Protein AF-A0A9D4V2Y7-F1 (afdb_monomer_lite)

InterPro domains:
  IPR032727 Flagellar C1a complex subunit C1a-32 [PF14769] (8-69)
  IPR032727 Flagellar C1a complex subunit C1a-32 [PTHR28457] (6-184)

Organism: Adiantum capillus-veneris (NCBI:txid13818)

pLDDT: mean 87.29, std 10.86, range [38.75, 96.75]

Radius of gyration: 43.09 Å; chains: 1; bounding box: 96×77×90 Å

Secondary structure (DSSP, 8-state):
---TT-PPPHHHHHHHHHHHHHHTTS-BTTTB---S-HHHHHHHHHHIIIIIGGGHHHHHHHHSPP-------------PPP-PPPGGGPPPHHHHHHHHHHHHHHHHHHHHHHHHHHHHHHHHHHHHHHHHHHHHHS-HHHHHHHHHHHHHHHHHHHHHHHHHHHHHHHHHHHHHHHHHHHHHT-

Structure (mmCIF, N/CA/C/O backbone):
data_AF-A0A9D4V2Y7-F1
#
_entry.id   AF-A0A9D4V2Y7-F1
#
loop_
_atom_site.group_PDB
_atom_site.id
_atom_site.type_symbol
_atom_site.label_atom_id
_atom_site.label_alt_id
_atom_site.label_comp_id
_atom_site.label_asym_id
_atom_site.label_entity_id
_atom_site.label_seq_id
_atom_site.pdbx_PDB_ins_code
_atom_site.Cartn_x
_atom_site.Cartn_y
_atom_site.Cartn_z
_atom_site.occupancy
_atom_site.B_iso_or_equiv
_atom_site.auth_seq_id
_atom_site.auth_comp_id
_atom_site.auth_asym_id
_atom_site.auth_atom_id
_atom_site.pdbx_PDB_model_num
ATOM 1 N N . MET A 1 1 ? 0.065 -11.489 -17.913 1.00 38.75 1 MET A N 1
ATOM 2 C CA . MET A 1 1 ? -0.662 -10.495 -18.731 1.00 38.75 1 MET A CA 1
ATOM 3 C C . MET A 1 1 ? 0.076 -9.182 -18.558 1.00 38.75 1 MET A C 1
ATOM 5 O O . MET A 1 1 ? 0.236 -8.773 -17.420 1.00 38.75 1 MET A O 1
ATOM 9 N N . ILE A 1 2 ? 0.628 -8.611 -19.627 1.00 45.16 2 ILE A N 1
ATOM 10 C CA . ILE A 1 2 ? 1.301 -7.305 -19.571 1.00 45.16 2 ILE A CA 1
ATOM 11 C C . ILE A 1 2 ? 0.208 -6.267 -19.816 1.00 45.16 2 ILE A C 1
ATOM 13 O O . ILE A 1 2 ? -0.515 -6.380 -20.807 1.00 45.16 2 ILE A O 1
ATOM 17 N N . LEU A 1 3 ? 0.028 -5.331 -18.887 1.00 43.56 3 LEU A N 1
ATOM 18 C CA . LEU A 1 3 ? -0.951 -4.258 -19.030 1.00 43.56 3 LEU A CA 1
ATOM 19 C C . LEU A 1 3 ? -0.539 -3.328 -20.188 1.00 43.56 3 LEU A C 1
ATOM 21 O O . LEU A 1 3 ? 0.660 -3.140 -20.421 1.00 43.56 3 LEU A O 1
ATOM 25 N N . PRO A 1 4 ? -1.495 -2.745 -20.932 1.00 47.66 4 PRO A N 1
ATOM 26 C CA . PRO A 1 4 ? -1.180 -1.799 -21.997 1.00 47.66 4 PRO A CA 1
ATOM 27 C C . PRO A 1 4 ? -0.429 -0.593 -21.411 1.00 47.66 4 PRO A C 1
ATOM 29 O O . PRO A 1 4 ? -0.989 0.166 -20.628 1.00 47.66 4 PRO A O 1
ATOM 32 N N . GLY A 1 5 ? 0.851 -0.448 -21.772 1.00 59.38 5 GLY A N 1
ATOM 33 C CA . GLY A 1 5 ? 1.724 0.649 -21.332 1.00 59.38 5 GLY A CA 1
ATOM 34 C C . GLY A 1 5 ? 2.903 0.244 -20.440 1.00 59.38 5 GLY A C 1
ATOM 35 O O . GLY A 1 5 ? 3.817 1.045 -20.264 1.00 59.38 5 GLY A O 1
ATOM 36 N N . GLU A 1 6 ? 2.950 -0.987 -19.920 1.00 66.88 6 GLU A N 1
ATOM 37 C CA . GLU A 1 6 ? 4.086 -1.441 -19.108 1.00 66.88 6 GLU A CA 1
ATOM 38 C C . GLU A 1 6 ? 5.176 -2.045 -20.009 1.00 66.88 6 GLU A C 1
ATOM 40 O O . GLU A 1 6 ? 5.054 -3.163 -20.516 1.00 66.88 6 GLU A O 1
ATOM 45 N N . SER A 1 7 ? 6.266 -1.304 -20.234 1.00 69.88 7 SER A N 1
ATOM 46 C CA . SER A 1 7 ? 7.460 -1.876 -20.859 1.00 69.88 7 SER A CA 1
ATOM 47 C C . SER A 1 7 ? 8.074 -2.906 -19.913 1.00 69.88 7 SER A C 1
ATOM 49 O O . SER A 1 7 ? 8.308 -2.597 -18.743 1.00 69.88 7 SER A O 1
ATOM 51 N N . LEU A 1 8 ? 8.382 -4.107 -20.410 1.00 79.62 8 LEU A N 1
ATOM 52 C CA . LEU A 1 8 ? 9.104 -5.097 -19.615 1.00 79.62 8 LEU A CA 1
ATOM 53 C C . LEU A 1 8 ? 10.422 -4.496 -19.107 1.00 79.62 8 LEU A C 1
ATOM 55 O O . LEU A 1 8 ? 11.162 -3.856 -19.856 1.00 79.62 8 LEU A O 1
ATOM 59 N N . THR A 1 9 ? 10.730 -4.705 -17.832 1.00 87.88 9 THR A N 1
ATOM 60 C CA . THR A 1 9 ? 12.049 -4.364 -17.297 1.00 87.88 9 THR A CA 1
ATOM 61 C C . THR A 1 9 ? 13.102 -5.317 -17.865 1.00 87.88 9 THR A C 1
ATOM 63 O O . THR A 1 9 ? 12.784 -6.430 -18.299 1.00 87.88 9 THR A O 1
ATOM 66 N N . LEU A 1 10 ? 14.370 -4.890 -17.854 1.00 89.75 10 LEU A N 1
ATOM 67 C CA . LEU A 1 10 ? 15.511 -5.701 -18.296 1.00 89.75 10 LEU A CA 1
ATOM 68 C C . LEU A 1 10 ? 15.457 -7.112 -17.683 1.00 89.75 10 LEU A C 1
ATOM 70 O O . LEU A 1 10 ? 15.498 -8.105 -18.405 1.00 89.75 10 LEU A O 1
ATOM 74 N N . GLU A 1 11 ? 15.286 -7.183 -16.365 1.00 91.19 11 GLU A N 1
ATOM 75 C CA . GLU A 1 11 ? 15.256 -8.422 -15.584 1.00 91.19 11 GLU A CA 1
ATOM 76 C C . GLU A 1 11 ? 14.098 -9.333 -15.998 1.00 91.19 11 GLU A C 1
ATOM 78 O O . GLU A 1 11 ? 14.328 -10.485 -16.365 1.00 91.19 11 GLU A O 1
ATOM 83 N N . ARG A 1 12 ? 12.870 -8.799 -16.063 1.00 90.88 12 ARG A N 1
ATOM 84 C CA . ARG A 1 12 ? 11.687 -9.568 -16.481 1.00 90.88 12 ARG A CA 1
ATOM 85 C C . ARG A 1 12 ? 11.801 -10.068 -17.920 1.00 90.88 12 ARG A C 1
ATOM 87 O O . ARG A 1 12 ? 11.382 -11.181 -18.231 1.00 90.88 12 ARG A O 1
ATOM 94 N N . SER A 1 13 ? 12.384 -9.268 -18.814 1.00 91.00 13 SER A N 1
ATOM 95 C CA . SER A 1 13 ? 12.626 -9.692 -20.198 1.00 91.00 13 SER A CA 1
ATOM 96 C C . SER A 1 13 ? 13.678 -10.792 -20.301 1.00 91.00 13 SER A C 1
ATOM 98 O O . SER A 1 13 ? 13.557 -11.682 -21.147 1.00 91.00 13 SER A O 1
ATOM 100 N N . TRP A 1 14 ? 14.683 -10.777 -19.424 1.00 93.75 14 TRP A N 1
ATOM 101 C CA . TRP A 1 14 ? 15.686 -11.830 -19.352 1.00 93.75 14 TRP A CA 1
ATOM 102 C C . TRP A 1 14 ? 15.117 -13.124 -18.779 1.00 93.75 14 TRP A C 1
ATOM 104 O O . TRP A 1 14 ? 15.358 -14.194 -19.333 1.00 93.75 14 TRP A O 1
ATOM 114 N N . GLU A 1 15 ? 14.312 -13.043 -17.721 1.00 93.88 15 GLU A N 1
ATOM 115 C CA . GLU A 1 15 ? 13.576 -14.188 -17.177 1.00 93.88 15 GLU A CA 1
ATOM 116 C C . GLU A 1 15 ? 12.690 -14.834 -18.233 1.00 93.88 15 GLU A C 1
ATOM 118 O O . GLU A 1 15 ? 12.833 -16.024 -18.510 1.00 93.88 15 GLU A O 1
ATOM 123 N N . ARG A 1 16 ? 11.892 -14.026 -18.937 1.00 92.69 16 ARG A N 1
ATOM 124 C CA . ARG A 1 16 ? 11.042 -14.522 -20.018 1.00 92.69 16 ARG A CA 1
ATOM 125 C C . ARG A 1 16 ? 11.843 -15.209 -21.123 1.00 92.69 16 ARG A C 1
ATOM 127 O O . ARG A 1 16 ? 11.405 -16.230 -21.652 1.00 92.69 16 ARG A O 1
ATOM 134 N N . THR A 1 17 ? 13.002 -14.658 -21.476 1.00 92.44 17 THR A N 1
ATOM 135 C CA . THR A 1 17 ? 13.889 -15.243 -22.488 1.00 92.44 17 THR A CA 1
ATOM 136 C C . THR A 1 17 ? 14.484 -16.569 -22.020 1.00 92.44 17 THR A C 1
ATOM 138 O O . THR A 1 17 ? 14.494 -17.528 -22.789 1.00 92.44 17 THR A O 1
ATOM 141 N N . LYS A 1 18 ? 14.917 -16.668 -20.756 1.00 92.75 18 LYS A N 1
ATOM 142 C CA . LYS A 1 18 ? 15.378 -17.934 -20.164 1.00 92.75 18 LYS A CA 1
ATOM 143 C C . LYS A 1 18 ? 14.280 -18.996 -20.200 1.00 92.75 18 LYS A C 1
ATOM 145 O O . LYS A 1 18 ? 14.549 -20.111 -20.636 1.00 92.75 18 LYS A O 1
ATOM 150 N N . ASP A 1 19 ? 13.054 -18.644 -19.822 1.00 92.31 19 ASP A N 1
ATOM 151 C CA . ASP A 1 19 ? 11.923 -19.577 -19.828 1.00 92.31 19 ASP A CA 1
ATOM 152 C C . ASP A 1 19 ? 11.635 -20.114 -21.234 1.00 92.31 19 ASP A C 1
ATOM 154 O O . ASP A 1 19 ? 11.428 -21.313 -21.414 1.00 92.31 19 ASP A O 1
ATOM 158 N N . LEU A 1 20 ? 11.671 -19.243 -22.250 1.00 91.25 20 LEU A N 1
ATOM 159 C CA . LEU A 1 20 ? 11.498 -19.642 -23.650 1.00 91.25 20 LEU A CA 1
ATOM 160 C C . LEU A 1 20 ? 12.628 -20.560 -24.127 1.00 91.25 20 LEU A C 1
ATOM 162 O O . LEU A 1 20 ? 12.368 -21.584 -24.755 1.00 91.25 20 LEU A O 1
ATOM 166 N N . LEU A 1 21 ? 13.880 -20.232 -23.807 1.00 91.94 21 LEU A N 1
ATOM 167 C CA . LEU A 1 21 ? 15.027 -21.068 -24.164 1.00 91.94 21 LEU A CA 1
ATOM 168 C C . LEU A 1 21 ? 14.955 -22.455 -23.503 1.00 91.94 21 LEU A C 1
ATOM 170 O O . LEU A 1 21 ? 15.285 -23.460 -24.134 1.00 91.94 21 LEU A O 1
ATOM 174 N N . LEU A 1 22 ? 14.476 -22.538 -22.260 1.00 88.94 22 LEU A N 1
ATOM 175 C CA . LEU A 1 22 ? 14.264 -23.807 -21.557 1.00 88.94 22 LEU A CA 1
ATOM 176 C C . LEU A 1 22 ? 13.114 -24.621 -22.169 1.00 88.94 22 LEU A C 1
ATOM 178 O O . LEU A 1 22 ? 13.269 -25.819 -22.413 1.00 88.94 22 LEU A O 1
ATOM 182 N N . LEU A 1 23 ? 11.999 -23.968 -22.509 1.00 89.69 23 LEU A N 1
ATOM 183 C CA . LEU A 1 23 ? 10.866 -24.593 -23.202 1.00 89.69 23 LEU A CA 1
ATOM 184 C C . LEU A 1 23 ? 11.268 -25.207 -24.556 1.00 89.69 23 LEU A C 1
ATOM 186 O O . LEU A 1 23 ? 10.674 -26.188 -25.004 1.00 89.69 23 LEU A O 1
ATOM 190 N N . HIS A 1 24 ? 12.273 -24.629 -25.214 1.00 89.12 24 HIS A N 1
ATOM 191 C CA . HIS A 1 24 ? 12.721 -25.055 -26.538 1.00 89.12 24 HIS A CA 1
ATOM 192 C C . HIS A 1 24 ? 14.000 -25.906 -26.547 1.00 89.12 24 HIS A C 1
ATOM 194 O O . HIS A 1 24 ? 14.511 -26.241 -27.616 1.00 89.12 24 HIS A O 1
ATOM 200 N N . SER A 1 25 ? 14.534 -26.273 -25.381 1.00 88.25 25 SER A N 1
ATOM 201 C CA . SER A 1 25 ? 15.747 -27.100 -25.271 1.00 88.25 25 SER A CA 1
ATOM 202 C C . SER A 1 25 ? 15.505 -28.489 -24.688 1.00 88.25 25 SER A C 1
ATOM 204 O O . SER A 1 25 ? 16.332 -29.379 -24.869 1.00 88.25 25 SER A O 1
ATOM 206 N N . VAL A 1 26 ? 14.364 -28.709 -24.030 1.00 85.50 26 VAL A N 1
ATOM 207 C CA . VAL A 1 26 ? 14.004 -30.002 -23.435 1.00 85.50 26 VAL A CA 1
ATOM 208 C C . VAL A 1 26 ? 12.866 -30.644 -24.223 1.00 85.50 26 VAL A C 1
ATOM 210 O O . VAL A 1 26 ? 11.854 -30.002 -24.502 1.00 85.50 26 VAL A O 1
ATOM 213 N N . GLN A 1 27 ? 12.982 -31.932 -24.548 1.00 85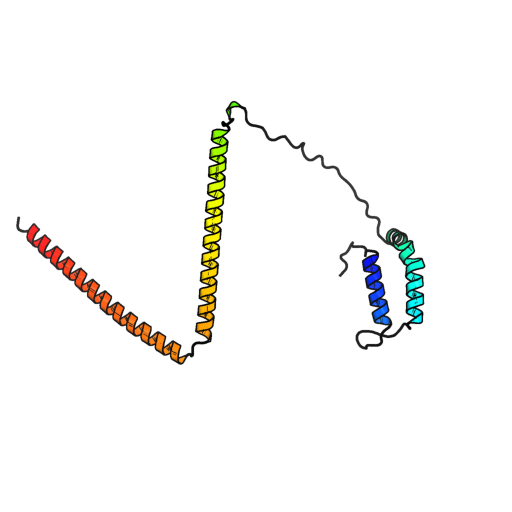.00 27 GLN A N 1
ATOM 214 C CA . GLN A 1 27 ? 11.917 -32.682 -25.217 1.00 85.00 27 GLN A CA 1
ATOM 215 C C . GLN A 1 27 ? 10.941 -33.272 -24.189 1.00 85.00 27 GLN A C 1
ATOM 217 O O . GLN A 1 27 ? 11.214 -34.310 -23.588 1.00 85.00 27 GLN A O 1
ATOM 222 N N . ARG A 1 28 ? 9.792 -32.617 -23.977 1.00 85.06 28 ARG A N 1
ATOM 223 C CA . ARG A 1 28 ? 8.680 -33.116 -23.143 1.00 85.06 28 ARG A CA 1
ATOM 224 C C . ARG A 1 28 ? 7.345 -32.769 -23.818 1.00 85.06 28 ARG A C 1
ATOM 226 O O . ARG A 1 28 ? 6.691 -31.808 -23.408 1.00 85.06 28 ARG A O 1
ATOM 233 N N . PRO A 1 29 ? 6.906 -33.522 -24.842 1.00 81.56 29 PRO A N 1
ATOM 234 C CA . PRO A 1 29 ? 5.562 -33.346 -25.403 1.00 81.56 29 PRO A CA 1
ATOM 235 C C . PRO A 1 29 ? 4.521 -33.538 -24.280 1.00 81.56 29 PRO A C 1
ATOM 237 O O . PRO A 1 29 ? 4.707 -34.477 -23.502 1.00 81.56 29 PRO A O 1
ATOM 240 N N . PRO A 1 30 ? 3.452 -32.723 -24.115 1.00 80.38 30 PRO A N 1
ATOM 241 C CA . PRO A 1 30 ? 2.943 -31.575 -24.894 1.00 80.38 30 PRO A CA 1
ATOM 242 C C . PRO A 1 30 ? 3.473 -30.182 -24.480 1.00 80.38 30 PRO A C 1
ATOM 244 O O . PRO A 1 30 ? 2.998 -29.172 -24.991 1.00 80.38 30 PRO A O 1
ATOM 247 N N . PHE A 1 31 ? 4.411 -30.100 -23.534 1.00 78.62 31 PHE A N 1
ATOM 248 C CA . PHE A 1 31 ? 4.808 -28.840 -22.894 1.00 78.62 31 PHE A CA 1
ATOM 249 C C . PHE A 1 31 ? 6.059 -28.196 -23.506 1.00 78.62 31 PHE A C 1
ATOM 251 O O . PHE A 1 31 ? 6.153 -26.975 -23.530 1.00 78.62 31 PHE A O 1
ATOM 258 N N . SER A 1 32 ? 7.024 -28.982 -23.992 1.00 82.75 32 SER A N 1
ATOM 259 C CA . SER A 1 32 ? 8.318 -28.477 -24.469 1.00 82.75 32 SER A CA 1
ATOM 260 C C . SER A 1 32 ? 8.840 -29.278 -25.670 1.00 82.75 32 SER A C 1
ATOM 262 O O . SER A 1 32 ? 8.621 -30.489 -25.774 1.00 82.75 32 SER A O 1
ATOM 264 N N . THR A 1 33 ? 9.525 -28.601 -26.597 1.00 82.69 33 THR A N 1
ATOM 265 C CA . THR A 1 33 ? 10.057 -29.191 -27.842 1.00 82.69 33 THR A CA 1
ATOM 266 C C . THR A 1 33 ? 11.555 -28.944 -27.913 1.00 82.69 33 THR A C 1
ATOM 268 O O . THR A 1 33 ? 11.976 -27.805 -27.778 1.00 82.69 33 THR A O 1
ATOM 271 N N . GLN A 1 34 ? 12.368 -29.968 -28.162 1.00 84.56 34 GLN A N 1
ATOM 272 C CA . GLN A 1 34 ? 13.820 -29.808 -28.266 1.00 84.56 34 GLN A CA 1
ATOM 273 C C . GLN A 1 34 ? 14.218 -29.324 -29.664 1.00 84.56 34 GLN A C 1
ATOM 275 O O . GLN A 1 34 ? 14.465 -30.119 -30.566 1.00 84.56 34 GLN A O 1
ATOM 280 N N . ILE A 1 35 ? 14.242 -28.004 -29.828 1.00 88.81 35 ILE A N 1
ATOM 281 C CA . ILE A 1 35 ? 14.693 -27.315 -31.043 1.00 88.81 35 ILE A CA 1
ATOM 282 C C . ILE A 1 35 ? 16.178 -26.960 -30.921 1.00 88.81 35 ILE A C 1
ATOM 284 O O . ILE A 1 35 ? 16.918 -27.054 -31.895 1.00 88.81 35 ILE A O 1
ATOM 288 N N . PHE A 1 36 ? 16.620 -26.577 -29.720 1.00 91.31 36 PHE A N 1
ATOM 289 C CA . PHE A 1 36 ? 17.988 -26.132 -29.467 1.00 91.31 36 PHE A CA 1
ATOM 290 C C . PHE A 1 36 ? 18.811 -27.194 -28.745 1.00 91.31 36 PHE A C 1
ATOM 292 O O . PHE A 1 36 ? 18.352 -27.809 -27.778 1.00 91.31 36 PHE A O 1
ATOM 299 N N . SER A 1 37 ? 20.059 -27.368 -29.180 1.00 90.12 37 SER A N 1
ATOM 300 C CA . SER A 1 37 ? 21.054 -28.127 -28.428 1.00 90.12 37 SER A CA 1
ATOM 301 C C . SER A 1 37 ? 21.669 -27.275 -27.312 1.00 90.12 37 SER A C 1
ATOM 303 O O . SER A 1 37 ? 21.530 -26.051 -27.263 1.00 90.12 37 SER A O 1
ATOM 305 N N . TRP A 1 38 ? 22.411 -27.916 -26.408 1.00 89.00 38 TRP A N 1
ATOM 306 C CA . TRP A 1 38 ? 23.127 -27.205 -25.348 1.00 89.00 38 TRP A CA 1
ATOM 307 C C . TRP A 1 38 ? 24.187 -26.229 -25.889 1.00 89.00 38 TRP A C 1
ATOM 309 O O . TRP A 1 38 ? 24.383 -25.147 -25.331 1.00 89.00 38 TRP A O 1
ATOM 319 N N . ALA A 1 39 ? 24.846 -26.581 -26.998 1.00 93.25 39 ALA A N 1
ATOM 320 C CA . ALA A 1 39 ? 25.817 -25.702 -27.643 1.00 93.25 39 ALA A CA 1
ATOM 321 C C . ALA A 1 39 ? 25.138 -24.438 -28.198 1.00 93.25 39 ALA A C 1
ATOM 323 O O . ALA A 1 39 ? 25.645 -23.330 -27.998 1.00 93.25 39 ALA A O 1
ATOM 324 N N . ASP A 1 40 ? 23.955 -24.596 -28.798 1.00 92.75 40 ASP A N 1
ATOM 325 C CA . ASP A 1 40 ? 23.168 -23.485 -29.340 1.00 92.75 40 ASP A CA 1
ATOM 326 C C . ASP A 1 40 ? 22.698 -22.551 -28.230 1.00 92.75 40 ASP A C 1
ATOM 328 O O . ASP A 1 40 ? 22.822 -21.336 -28.355 1.00 92.75 40 ASP A O 1
ATOM 332 N N . LEU A 1 41 ? 22.244 -23.096 -27.095 1.00 92.50 41 LEU A N 1
ATOM 333 C CA . LEU A 1 41 ? 21.878 -22.287 -25.931 1.00 92.50 41 LEU A CA 1
ATOM 334 C C . LEU A 1 41 ? 23.038 -21.411 -25.460 1.00 92.50 41 LEU A C 1
ATOM 336 O O . LEU A 1 41 ? 22.852 -20.224 -25.188 1.00 92.50 41 LEU A O 1
ATOM 340 N N . LYS A 1 42 ? 24.247 -21.974 -25.372 1.00 93.75 42 LYS A N 1
ATOM 341 C CA . LYS A 1 42 ? 25.434 -21.220 -24.957 1.00 93.75 42 LYS A CA 1
ATOM 342 C C . LYS A 1 42 ? 25.777 -20.114 -25.961 1.00 93.75 42 LYS A C 1
ATOM 344 O O . LYS A 1 42 ? 26.114 -19.002 -25.555 1.00 93.75 42 LYS A O 1
ATOM 349 N N . ALA A 1 43 ? 25.665 -20.398 -27.257 1.00 95.44 43 ALA A N 1
ATOM 350 C CA . ALA A 1 43 ? 25.900 -19.414 -28.308 1.00 95.44 43 ALA A CA 1
ATOM 351 C C . ALA A 1 43 ? 24.851 -18.286 -28.285 1.00 95.44 43 ALA A C 1
ATOM 353 O O . ALA A 1 43 ? 25.214 -17.109 -28.271 1.00 95.44 43 ALA A O 1
ATOM 354 N N . ILE A 1 44 ? 23.564 -18.635 -28.200 1.00 94.94 44 ILE A N 1
ATOM 355 C CA . ILE A 1 44 ? 22.439 -17.690 -28.174 1.00 94.94 44 ILE A CA 1
ATOM 356 C C . ILE A 1 44 ? 22.507 -16.802 -26.932 1.00 94.94 44 ILE A C 1
ATOM 358 O O . ILE A 1 44 ? 22.406 -15.583 -27.042 1.00 94.94 44 ILE A O 1
ATOM 362 N N . THR A 1 45 ? 22.718 -17.384 -25.751 1.00 94.62 45 THR A N 1
ATOM 363 C CA . THR A 1 45 ? 22.812 -16.614 -24.500 1.00 94.62 45 THR A CA 1
ATOM 364 C C . THR A 1 45 ? 23.998 -15.654 -24.516 1.00 94.62 45 THR A C 1
ATOM 366 O O . THR A 1 45 ? 23.834 -14.485 -24.170 1.00 94.62 45 THR A O 1
ATOM 369 N N . SER A 1 46 ? 25.167 -16.099 -24.989 1.00 96.06 46 SER A N 1
ATOM 370 C CA . SER A 1 46 ? 26.333 -15.226 -25.160 1.00 96.06 46 SER A CA 1
ATOM 371 C C . SER A 1 46 ? 26.047 -14.079 -26.133 1.00 96.06 46 SER A C 1
ATOM 373 O O . SER A 1 46 ? 26.350 -12.923 -25.833 1.00 96.06 46 SER A O 1
ATOM 375 N N . TYR A 1 47 ? 25.417 -14.367 -27.275 1.00 96.00 47 TYR A N 1
ATOM 376 C CA . TYR A 1 47 ? 25.047 -13.340 -28.244 1.00 96.00 47 TYR A CA 1
ATOM 377 C C . TYR A 1 47 ? 24.069 -12.326 -27.641 1.00 96.00 47 TYR A C 1
ATOM 379 O O . TYR A 1 47 ? 24.333 -11.124 -27.693 1.00 96.00 47 TYR A O 1
ATOM 387 N N . LEU A 1 48 ? 22.984 -12.791 -27.016 1.00 95.12 48 LEU A N 1
ATOM 388 C CA . LEU A 1 48 ? 21.961 -11.932 -26.418 1.00 95.12 48 LEU A CA 1
ATOM 389 C C . LEU A 1 48 ? 22.539 -11.011 -25.343 1.00 95.12 48 LEU A C 1
ATOM 391 O O . LEU A 1 48 ? 22.229 -9.821 -25.340 1.00 95.12 48 LEU A O 1
ATOM 395 N N . LEU A 1 49 ? 23.395 -11.523 -24.456 1.00 94.12 49 LEU A N 1
ATOM 396 C CA . LEU A 1 49 ? 24.009 -10.708 -23.405 1.00 94.12 49 LEU A CA 1
ATOM 397 C C . LEU A 1 49 ? 24.962 -9.653 -23.981 1.00 94.12 49 LEU A C 1
ATOM 399 O O . LEU A 1 49 ? 24.906 -8.489 -23.586 1.00 94.12 49 LEU A O 1
ATOM 403 N N . ASN A 1 50 ? 25.796 -10.037 -24.951 1.00 94.88 50 ASN A N 1
ATOM 404 C CA . ASN A 1 50 ? 26.822 -9.153 -25.505 1.00 94.88 50 ASN A CA 1
ATOM 405 C C . ASN A 1 50 ? 26.281 -8.123 -26.510 1.00 94.88 50 ASN A C 1
ATOM 407 O O . ASN A 1 50 ? 26.862 -7.045 -26.646 1.00 94.88 50 ASN A O 1
ATOM 411 N N . THR A 1 51 ? 25.183 -8.425 -27.209 1.00 93.81 51 THR A N 1
ATOM 412 C CA . THR A 1 51 ? 24.627 -7.547 -28.254 1.00 93.81 51 THR A CA 1
ATOM 413 C C . THR A 1 51 ? 23.292 -6.928 -27.860 1.00 93.81 51 THR A C 1
ATOM 415 O O . THR A 1 51 ? 23.194 -5.703 -27.817 1.00 93.81 51 THR A O 1
ATOM 418 N N . TYR A 1 52 ? 22.276 -7.732 -27.546 1.00 92.81 52 TYR A N 1
ATOM 419 C CA . TYR A 1 52 ? 20.927 -7.236 -27.274 1.00 92.81 52 TYR A CA 1
ATOM 420 C C . TYR A 1 52 ? 20.844 -6.518 -25.921 1.00 92.81 52 TYR A C 1
ATOM 422 O O . TYR A 1 52 ? 20.572 -5.319 -25.866 1.00 92.81 52 TYR A O 1
ATOM 430 N N . TYR A 1 53 ? 21.152 -7.219 -24.828 1.00 93.88 53 TYR A N 1
ATOM 431 C CA . TYR A 1 53 ? 21.001 -6.690 -23.469 1.00 93.88 53 TYR A CA 1
ATOM 432 C C . TYR A 1 53 ? 22.004 -5.588 -23.134 1.00 93.88 53 TYR A C 1
ATOM 434 O O . TYR A 1 53 ? 21.666 -4.658 -22.403 1.00 93.88 53 TYR A O 1
ATOM 442 N N . ARG A 1 54 ? 23.195 -5.618 -23.744 1.00 93.81 54 ARG A N 1
ATOM 443 C CA . ARG A 1 54 ? 24.160 -4.513 -23.669 1.00 93.81 54 ARG A CA 1
ATOM 444 C C . ARG A 1 54 ? 23.577 -3.185 -24.164 1.00 93.81 54 ARG A C 1
ATOM 446 O O . ARG A 1 54 ? 23.931 -2.136 -23.635 1.00 93.81 54 ARG A O 1
ATOM 453 N N . HIS A 1 55 ? 22.669 -3.227 -25.141 1.00 92.69 55 HIS A N 1
ATOM 454 C CA . HIS A 1 55 ? 22.030 -2.045 -25.727 1.00 92.69 55 HIS A CA 1
ATOM 455 C C . HIS A 1 55 ? 20.518 -2.003 -25.452 1.00 92.69 55 HIS A C 1
ATOM 457 O O . HIS A 1 55 ? 19.767 -1.385 -26.203 1.00 92.69 55 HIS A O 1
ATOM 463 N N . TYR A 1 56 ? 20.057 -2.618 -24.357 1.00 91.44 56 TYR A N 1
ATOM 464 C CA . TYR A 1 56 ? 18.629 -2.744 -24.045 1.00 91.44 56 TYR A CA 1
ATOM 465 C C . TYR A 1 56 ? 17.880 -1.404 -24.060 1.00 91.44 56 TYR A C 1
ATOM 467 O O . TYR A 1 56 ? 16.816 -1.286 -24.662 1.00 91.44 56 TYR A O 1
ATOM 475 N N . LYS A 1 57 ? 18.469 -0.364 -23.455 1.00 88.69 57 LYS A N 1
ATOM 476 C CA . LYS A 1 57 ? 17.869 0.979 -23.398 1.00 88.69 57 LYS A CA 1
ATOM 477 C C . LYS A 1 57 ? 17.730 1.636 -24.772 1.00 88.69 57 LYS A C 1
ATOM 479 O O . LYS A 1 57 ? 16.794 2.399 -24.971 1.00 88.69 57 LYS A O 1
ATOM 484 N N . LEU A 1 58 ? 18.638 1.343 -25.707 1.00 90.38 58 LEU A N 1
ATOM 485 C CA . LEU A 1 58 ? 18.553 1.858 -27.075 1.00 90.38 58 LEU A CA 1
ATOM 486 C C . LEU A 1 58 ? 17.327 1.275 -27.773 1.00 90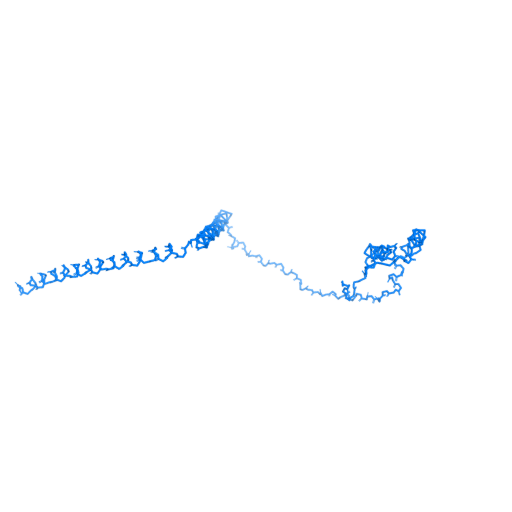.38 58 LEU A C 1
ATOM 488 O O . LEU A 1 58 ? 16.544 2.030 -28.336 1.00 90.38 58 LEU A O 1
ATOM 492 N N . TYR A 1 59 ? 17.128 -0.041 -27.663 1.00 89.94 59 TYR A N 1
ATOM 493 C CA . TYR A 1 59 ? 15.950 -0.703 -28.221 1.00 89.94 59 TYR A CA 1
ATOM 494 C C . TYR A 1 59 ? 14.657 -0.237 -27.550 1.00 89.94 59 TYR A C 1
ATOM 496 O O . TYR A 1 59 ? 13.675 0.043 -28.234 1.00 89.94 59 TYR A O 1
ATOM 504 N N . GLN A 1 60 ? 14.664 -0.089 -26.223 1.00 87.12 60 GLN A N 1
ATOM 505 C CA . GLN A 1 60 ? 13.530 0.467 -25.488 1.00 87.12 60 GLN A CA 1
ATOM 506 C C . GLN A 1 60 ? 13.181 1.869 -26.002 1.00 87.12 60 GLN A C 1
ATOM 508 O O . GLN A 1 60 ? 12.023 2.145 -26.280 1.00 87.12 60 GLN A O 1
ATOM 513 N N . TYR A 1 61 ? 14.174 2.734 -26.205 1.00 85.38 61 TYR A N 1
ATOM 514 C CA . TYR A 1 61 ? 13.944 4.086 -26.706 1.00 85.38 61 TYR A CA 1
ATOM 515 C C . TYR A 1 61 ? 13.475 4.120 -28.169 1.00 85.38 61 TYR A C 1
ATOM 517 O O . TYR A 1 61 ? 12.598 4.907 -28.505 1.00 85.38 61 TYR A O 1
ATOM 525 N N . SER A 1 62 ? 14.019 3.266 -29.042 1.00 88.06 62 SER A N 1
ATOM 526 C CA . SER A 1 62 ? 13.643 3.246 -30.463 1.00 88.06 62 SER A CA 1
ATOM 527 C C . SER A 1 62 ? 12.250 2.675 -30.726 1.00 88.06 62 SER A C 1
ATOM 529 O O . SER A 1 62 ? 11.638 3.019 -31.733 1.00 88.06 62 SER A O 1
ATOM 531 N N . PHE A 1 63 ? 11.776 1.767 -29.867 1.00 84.75 63 PHE A N 1
ATOM 532 C CA . PHE A 1 63 ? 10.523 1.036 -30.082 1.00 84.75 63 PHE A CA 1
ATOM 533 C C . PHE A 1 63 ? 9.390 1.443 -29.133 1.00 84.75 63 PHE A C 1
ATOM 535 O O . PHE A 1 63 ? 8.241 1.086 -29.393 1.00 84.75 63 PHE A O 1
ATOM 542 N N . CYS A 1 64 ? 9.666 2.178 -28.052 1.00 81.75 64 CYS A N 1
ATOM 543 C CA . CYS A 1 64 ? 8.609 2.732 -27.212 1.00 81.75 64 CYS A CA 1
ATOM 544 C C . CYS A 1 64 ? 8.071 4.045 -27.804 1.00 81.75 64 CYS A C 1
ATOM 546 O O . CYS A 1 64 ? 8.857 4.897 -28.220 1.00 81.75 64 CYS A O 1
ATOM 548 N N . PRO A 1 65 ? 6.741 4.253 -27.809 1.00 78.88 65 PRO A N 1
ATOM 549 C CA . PRO A 1 65 ? 6.174 5.544 -28.168 1.00 78.88 65 PRO A CA 1
ATOM 550 C C . PRO A 1 65 ? 6.624 6.609 -27.160 1.00 78.88 65 PRO A C 1
ATOM 552 O O . PRO A 1 65 ? 6.629 6.371 -25.951 1.00 78.88 65 PRO A O 1
ATOM 555 N N . THR A 1 66 ? 6.998 7.788 -27.656 1.00 74.81 66 THR A N 1
ATOM 556 C CA . THR A 1 66 ? 7.414 8.915 -26.816 1.00 74.81 66 THR A CA 1
ATOM 557 C C . THR A 1 66 ? 6.263 9.350 -25.909 1.00 74.81 66 THR A C 1
ATOM 559 O O . THR A 1 66 ? 5.236 9.825 -26.390 1.00 74.81 66 THR A O 1
ATOM 562 N N . LEU A 1 67 ? 6.443 9.217 -24.594 1.00 75.69 67 LEU A N 1
ATOM 563 C CA . LEU A 1 67 ? 5.518 9.754 -23.598 1.00 75.69 67 LEU A CA 1
ATOM 564 C C . LEU A 1 67 ? 5.924 11.197 -23.285 1.00 75.69 67 LEU A C 1
ATOM 566 O O . LEU A 1 67 ? 6.951 11.435 -22.651 1.00 75.69 67 LEU A O 1
ATOM 570 N N . ILE A 1 68 ? 5.136 12.161 -23.758 1.00 82.75 68 ILE A N 1
ATOM 571 C CA . ILE A 1 68 ? 5.317 13.576 -23.420 1.00 82.75 68 ILE A CA 1
ATOM 572 C C . ILE A 1 68 ? 4.561 13.830 -22.116 1.00 82.75 68 ILE A C 1
ATOM 574 O O . ILE A 1 68 ? 3.334 13.747 -22.080 1.00 82.75 68 ILE A O 1
ATOM 578 N N . LEU A 1 69 ? 5.296 14.107 -21.039 1.00 84.25 69 LEU A N 1
ATOM 579 C CA . LEU A 1 69 ? 4.711 14.507 -19.765 1.00 84.25 69 LEU A CA 1
ATOM 580 C C . LEU A 1 69 ? 4.403 16.006 -19.809 1.00 84.25 69 LEU A C 1
ATOM 582 O O . LEU A 1 69 ? 5.316 16.830 -19.755 1.00 84.25 69 LEU A O 1
ATOM 586 N N . ASN A 1 70 ? 3.122 16.351 -19.893 1.00 85.94 70 ASN A N 1
ATOM 587 C CA . ASN A 1 70 ? 2.667 17.728 -19.736 1.00 85.94 70 ASN A CA 1
ATOM 588 C C . ASN A 1 70 ? 2.461 17.996 -18.243 1.00 85.94 70 ASN A C 1
ATOM 590 O O . ASN A 1 70 ? 1.540 17.456 -17.635 1.00 85.94 70 ASN A O 1
ATOM 594 N N . LEU A 1 71 ? 3.359 18.782 -17.650 1.00 86.12 71 LEU A N 1
ATOM 595 C CA . LEU A 1 71 ? 3.243 19.229 -16.266 1.00 86.12 71 LEU A CA 1
ATOM 596 C C . LEU A 1 71 ? 2.523 20.572 -16.240 1.00 86.12 71 LEU A C 1
ATOM 598 O O . LEU A 1 71 ? 3.060 21.577 -16.703 1.00 86.12 71 LEU A O 1
ATOM 602 N N . GLU A 1 72 ? 1.327 20.587 -15.670 1.00 85.12 72 GLU A N 1
ATOM 603 C CA . GLU A 1 72 ? 0.619 21.815 -15.335 1.00 85.12 72 GLU A CA 1
ATOM 604 C C . GLU A 1 72 ? 0.752 22.030 -13.829 1.00 85.12 72 GLU A C 1
ATOM 606 O O . GLU A 1 72 ? 0.310 21.212 -13.024 1.00 85.12 72 GLU A O 1
ATOM 611 N N . THR A 1 73 ? 1.412 23.114 -13.428 1.00 78.56 73 THR A N 1
ATOM 612 C CA . THR A 1 73 ? 1.434 23.534 -12.029 1.00 78.56 73 THR A CA 1
ATOM 613 C C . THR A 1 73 ? 0.111 24.207 -11.710 1.00 78.56 73 THR A C 1
ATOM 615 O O . THR A 1 73 ? -0.089 25.391 -11.986 1.00 78.56 73 THR A O 1
ATOM 618 N N . TYR A 1 74 ? -0.799 23.443 -11.113 1.00 74.06 74 TYR A N 1
ATOM 619 C CA . TYR A 1 74 ? -1.945 24.024 -10.439 1.00 74.06 74 TYR A CA 1
ATOM 620 C C . TYR A 1 74 ? -1.423 24.768 -9.208 1.00 74.06 74 TYR A C 1
ATOM 622 O O . TYR A 1 74 ? -0.752 24.188 -8.353 1.00 74.06 74 TYR A O 1
ATOM 630 N N . LYS A 1 75 ? -1.657 26.080 -9.152 1.00 71.00 75 LYS A N 1
ATOM 631 C CA . LYS A 1 75 ? -1.485 26.831 -7.912 1.00 71.00 75 LYS A CA 1
ATOM 632 C C . LYS A 1 75 ? -2.671 26.462 -7.037 1.00 71.00 75 LYS A C 1
ATOM 634 O O . LYS A 1 75 ? -3.683 27.151 -7.086 1.00 71.00 75 LYS A O 1
ATOM 639 N N . ASP A 1 76 ? -2.555 25.353 -6.317 1.00 61.88 76 ASP A N 1
ATOM 640 C CA . ASP A 1 76 ? -3.450 25.130 -5.193 1.00 61.88 76 ASP A CA 1
ATOM 641 C C . ASP A 1 76 ? -3.307 26.314 -4.242 1.00 61.88 76 ASP A C 1
ATOM 643 O O . ASP A 1 76 ? -2.218 26.884 -4.078 1.00 61.88 76 ASP A O 1
ATOM 647 N N . ASP A 1 77 ? -4.455 26.732 -3.726 1.00 64.69 77 ASP A N 1
ATOM 648 C CA . ASP A 1 77 ? -4.608 27.864 -2.838 1.00 64.69 77 ASP A CA 1
ATOM 649 C C . ASP A 1 77 ? -3.520 27.835 -1.766 1.00 64.69 77 ASP A C 1
ATOM 651 O O . ASP A 1 77 ? -3.242 26.798 -1.165 1.00 64.69 77 ASP A O 1
ATOM 655 N N . VAL A 1 78 ? -2.877 28.987 -1.563 1.00 70.00 78 VAL A N 1
ATOM 656 C CA . VAL A 1 78 ? -1.940 29.227 -0.461 1.00 70.00 78 VAL A CA 1
ATOM 657 C C . VAL A 1 78 ? -2.509 28.554 0.782 1.00 70.00 78 VAL A C 1
ATOM 659 O O . VAL A 1 78 ? -3.598 28.944 1.198 1.00 70.00 78 VAL A O 1
ATOM 662 N N . GLU A 1 79 ? -1.818 27.552 1.340 1.00 69.50 79 GLU A N 1
ATOM 663 C CA . GLU A 1 79 ? -2.236 26.914 2.589 1.00 69.50 79 GLU A CA 1
ATOM 664 C C . GLU A 1 79 ? -2.420 28.022 3.628 1.00 69.50 79 GLU A C 1
ATOM 666 O O . GLU A 1 79 ? -1.458 28.612 4.131 1.00 69.50 79 GLU A O 1
ATOM 671 N N . VAL A 1 80 ? -3.677 28.393 3.872 1.00 74.00 80 VAL A N 1
ATOM 672 C CA . VAL A 1 80 ? -3.997 29.446 4.822 1.00 74.00 80 VAL A CA 1
ATOM 673 C C . VAL A 1 80 ? -3.696 28.853 6.183 1.00 74.00 80 VAL A C 1
ATOM 675 O O . VAL A 1 80 ? -4.311 27.863 6.581 1.00 74.00 80 VAL A O 1
ATOM 678 N N . ALA A 1 81 ? -2.719 29.438 6.877 1.00 79.31 81 ALA A N 1
ATOM 679 C CA . ALA A 1 81 ? -2.378 29.019 8.224 1.00 79.31 81 ALA A CA 1
ATOM 680 C C . ALA A 1 81 ? -3.658 28.977 9.078 1.00 79.31 81 ALA A C 1
ATOM 682 O O . ALA A 1 81 ? -4.465 29.914 9.000 1.00 79.31 81 ALA A O 1
ATOM 683 N N . PRO A 1 82 ? -3.867 27.913 9.873 1.00 80.06 82 PRO A N 1
ATOM 684 C CA . PRO A 1 82 ? -5.050 27.809 10.708 1.00 80.06 82 PRO A CA 1
ATOM 685 C C . PRO A 1 82 ? -5.141 29.040 11.610 1.00 80.06 82 PRO A C 1
ATOM 687 O O . PRO A 1 82 ? -4.143 29.477 12.189 1.00 80.06 82 PRO A O 1
ATOM 690 N N . ALA A 1 83 ? -6.338 29.621 11.702 1.00 82.06 83 ALA A N 1
ATOM 691 C CA . ALA A 1 83 ? -6.578 30.768 12.562 1.00 82.06 83 ALA A CA 1
ATOM 692 C C . ALA A 1 83 ? -6.357 30.344 14.019 1.00 82.06 83 ALA A C 1
ATOM 694 O O . ALA A 1 83 ? -7.145 29.583 14.578 1.00 82.06 83 ALA A O 1
ATOM 695 N N . ILE A 1 84 ? -5.258 30.806 14.614 1.00 83.75 84 ILE A N 1
ATOM 696 C CA . ILE A 1 84 ? -4.964 30.547 16.021 1.00 83.75 84 ILE A CA 1
ATOM 697 C C . ILE A 1 84 ? -5.907 31.431 16.851 1.00 83.75 84 ILE A C 1
ATOM 699 O O . ILE A 1 84 ? -5.957 32.642 16.601 1.00 83.75 84 ILE A O 1
ATOM 703 N N . PRO A 1 85 ? -6.662 30.864 17.809 1.00 83.69 85 PRO A N 1
ATOM 704 C CA . PRO A 1 85 ? -7.527 31.642 18.686 1.00 83.69 85 PRO A CA 1
ATOM 705 C C . PRO A 1 85 ? -6.724 32.651 19.514 1.00 83.69 85 PRO A C 1
ATOM 707 O O . PRO A 1 85 ? -5.518 32.507 19.737 1.00 83.69 85 PRO A O 1
ATOM 710 N N . SER A 1 86 ? -7.392 33.716 19.957 1.00 89.44 86 SER A N 1
ATOM 711 C CA . SER A 1 86 ? -6.739 34.763 20.746 1.00 89.44 86 SER A CA 1
ATOM 712 C C . SER A 1 86 ? -6.318 34.247 22.128 1.00 89.44 86 SER A C 1
ATOM 714 O O . SER A 1 86 ? -6.924 33.326 22.669 1.00 89.44 86 SER A O 1
ATOM 716 N N . LEU A 1 87 ? -5.334 34.898 22.761 1.00 86.81 87 LEU A N 1
ATOM 717 C CA . LEU A 1 87 ? -4.889 34.538 24.117 1.00 86.81 87 LEU A CA 1
ATOM 718 C C . LEU A 1 87 ? -6.020 34.612 25.164 1.00 86.81 87 LEU A C 1
ATOM 720 O O . LEU A 1 87 ? -5.923 33.979 26.208 1.00 86.81 87 LEU A O 1
ATOM 724 N N . ALA A 1 88 ? -7.097 35.358 24.896 1.00 88.12 88 ALA A N 1
ATOM 725 C CA . ALA A 1 88 ? -8.261 35.419 25.779 1.00 88.12 88 ALA A CA 1
ATOM 726 C C . ALA A 1 88 ? -9.019 34.081 25.874 1.00 88.12 88 ALA A C 1
ATOM 728 O O . ALA A 1 88 ? -9.699 33.843 26.868 1.00 88.12 88 ALA A O 1
ATOM 729 N N . GLU A 1 89 ? -8.890 33.217 24.865 1.00 87.00 89 GLU A N 1
ATOM 730 C CA . GLU A 1 89 ? -9.481 31.872 24.819 1.00 87.00 89 GLU A CA 1
ATOM 731 C C . GLU A 1 89 ? -8.504 30.793 25.313 1.00 87.00 89 GLU A C 1
ATOM 733 O O . GLU A 1 89 ? -8.842 29.612 25.335 1.00 87.00 89 GLU A O 1
ATOM 738 N N . ALA A 1 90 ? -7.285 31.176 25.707 1.00 86.94 90 ALA A N 1
ATOM 739 C CA . ALA A 1 90 ? -6.296 30.225 26.183 1.00 86.94 90 ALA A CA 1
ATOM 740 C C . ALA A 1 90 ? -6.710 29.646 27.540 1.00 86.94 90 ALA A C 1
ATOM 742 O O . ALA A 1 90 ? -7.013 30.376 28.487 1.00 86.94 90 ALA A O 1
ATOM 743 N N . ILE A 1 91 ? -6.662 28.320 27.644 1.00 89.62 91 ILE A N 1
ATOM 744 C CA . ILE A 1 91 ? -6.806 27.621 28.917 1.00 89.62 91 ILE A CA 1
ATOM 745 C C . ILE A 1 91 ? -5.448 27.491 29.606 1.00 89.62 91 ILE A C 1
ATOM 747 O O . ILE A 1 91 ? -4.393 27.472 28.968 1.00 89.62 91 ILE A O 1
ATOM 751 N N . SER A 1 92 ? -5.462 27.435 30.937 1.00 92.62 92 SER A N 1
ATOM 752 C CA . SER A 1 92 ? -4.236 27.213 31.706 1.00 92.62 92 SER A CA 1
ATOM 753 C C . SER A 1 92 ? -3.701 25.796 31.483 1.00 92.62 92 SER A C 1
ATOM 755 O O . SER A 1 92 ? -4.477 24.873 31.240 1.00 92.62 92 SER A O 1
ATOM 757 N N . GLN A 1 93 ? -2.390 25.599 31.648 1.00 91.69 93 GLN A N 1
ATOM 758 C CA . GLN A 1 93 ? -1.768 24.277 31.498 1.00 91.69 93 GLN A CA 1
ATOM 759 C C . GLN A 1 93 ? -2.451 23.211 32.370 1.00 91.69 93 GLN A C 1
ATOM 761 O O . GLN A 1 93 ? -2.713 22.113 31.909 1.00 91.69 93 GLN A O 1
ATOM 766 N N . GLN A 1 94 ? -2.827 23.566 33.600 1.00 93.31 94 GLN A N 1
ATOM 767 C CA . GLN A 1 94 ? -3.509 22.649 34.516 1.00 93.31 94 GLN A CA 1
ATOM 768 C C . GLN A 1 94 ? -4.886 22.212 34.002 1.00 93.31 94 GLN A C 1
ATOM 770 O O . GLN A 1 94 ? -5.278 21.070 34.197 1.00 93.31 94 GLN A O 1
ATOM 775 N N . GLN A 1 95 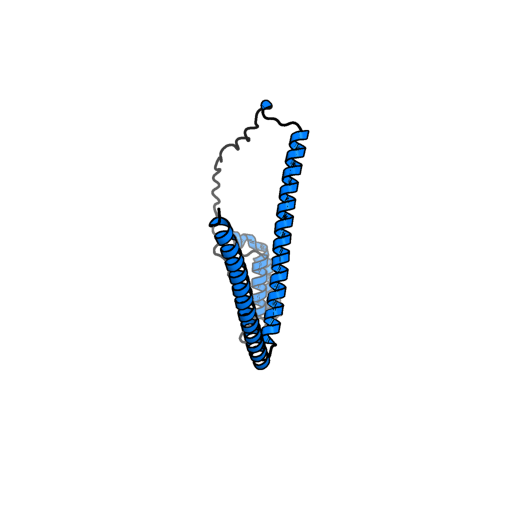? -5.630 23.114 33.356 1.00 93.06 95 GLN A N 1
ATOM 776 C CA . GLN A 1 95 ? -6.927 22.782 32.757 1.00 93.06 95 GLN A CA 1
ATOM 777 C C . GLN A 1 95 ? -6.750 21.904 31.518 1.00 93.06 95 GLN A C 1
ATOM 779 O O . GLN A 1 95 ? -7.489 20.938 31.354 1.00 93.06 95 GLN A O 1
ATOM 784 N N . TRP A 1 96 ? -5.740 22.203 30.698 1.00 92.75 96 TRP A N 1
ATOM 785 C CA . TRP A 1 96 ? -5.379 21.389 29.541 1.00 92.75 96 TRP A CA 1
ATOM 786 C C . TRP A 1 96 ? -5.011 19.960 29.948 1.00 92.75 96 TRP A C 1
ATOM 788 O O . TRP A 1 96 ? -5.542 19.010 29.383 1.00 92.75 96 TRP A O 1
ATOM 798 N N . ASP A 1 97 ? -4.156 19.801 30.960 1.00 94.81 97 ASP A N 1
ATOM 799 C CA . ASP A 1 97 ? -3.719 18.485 31.430 1.00 94.81 97 ASP A CA 1
ATOM 800 C C . ASP A 1 97 ? -4.919 17.647 31.920 1.00 94.81 97 ASP A C 1
ATOM 802 O O . ASP A 1 97 ? -5.044 16.480 31.558 1.00 94.81 97 ASP A O 1
ATOM 806 N N . VAL A 1 98 ? -5.869 18.261 32.642 1.00 95.44 98 VAL A N 1
ATOM 807 C CA . VAL A 1 98 ? -7.107 17.594 33.092 1.00 95.44 98 VAL A CA 1
ATOM 808 C C . VAL A 1 98 ? -8.005 17.181 31.919 1.00 95.44 98 VAL A C 1
ATOM 810 O O . VAL A 1 98 ? -8.563 16.083 31.934 1.00 95.44 98 VAL A O 1
ATOM 813 N N . GLU A 1 99 ? -8.163 18.032 30.901 1.00 92.62 99 GLU A N 1
ATOM 814 C CA . GLU A 1 99 ? -8.938 17.690 29.700 1.00 92.62 99 GLU A CA 1
ATOM 815 C C . GLU A 1 99 ? -8.288 16.547 28.911 1.00 92.62 99 GLU A C 1
ATOM 817 O O . GLU A 1 99 ? -8.987 15.639 28.458 1.00 92.62 99 GLU A O 1
ATOM 822 N N . GLN A 1 100 ? -6.958 16.544 28.794 1.00 93.81 100 GLN A N 1
ATOM 823 C CA . GLN A 1 100 ? -6.218 15.473 28.126 1.00 93.81 100 GLN A CA 1
ATOM 824 C C . GLN A 1 100 ? -6.307 14.148 28.888 1.00 93.81 100 GLN A C 1
ATOM 826 O O . GLN A 1 100 ? -6.560 13.116 28.271 1.00 93.81 100 GLN A O 1
ATOM 831 N N . GLU A 1 101 ? -6.167 14.158 30.215 1.00 94.38 101 GLU A N 1
ATOM 832 C CA . GLU A 1 101 ? -6.352 12.958 31.042 1.00 94.38 101 GLU A CA 1
ATOM 833 C C . GLU A 1 101 ? -7.784 12.411 30.933 1.00 94.38 101 GLU A C 1
ATOM 835 O O . GLU A 1 101 ? -7.989 11.198 30.852 1.00 94.38 101 GLU A O 1
ATOM 840 N N . ALA A 1 102 ? -8.790 13.290 30.884 1.00 95.88 102 ALA A N 1
ATOM 841 C CA . ALA A 1 102 ? -10.181 12.886 30.703 1.00 95.88 102 ALA A CA 1
ATOM 842 C C . ALA A 1 102 ? -10.433 12.257 29.323 1.00 95.88 102 ALA A C 1
ATOM 844 O O . ALA A 1 102 ? -11.150 11.259 29.241 1.00 95.88 102 ALA A O 1
ATOM 845 N N . LEU A 1 103 ? -9.839 12.810 28.260 1.00 94.50 103 LEU A N 1
ATOM 846 C CA . LEU A 1 103 ? -9.908 12.250 26.908 1.00 94.50 103 LEU A CA 1
ATOM 847 C C . LEU A 1 103 ? -9.218 10.886 26.830 1.00 94.50 103 LEU A C 1
ATOM 849 O O . LEU A 1 103 ? -9.828 9.929 26.363 1.00 94.50 103 LEU A O 1
ATOM 853 N N . GLN A 1 104 ? -7.999 10.768 27.362 1.00 94.69 104 GLN A N 1
ATOM 854 C CA . GLN A 1 104 ? -7.270 9.497 27.399 1.00 94.69 104 GLN A CA 1
ATOM 855 C C . GLN A 1 104 ? -8.062 8.424 28.144 1.00 94.69 104 GLN A C 1
ATOM 857 O O . GLN A 1 104 ? -8.216 7.311 27.650 1.00 94.69 104 GLN A O 1
ATOM 862 N N . LYS A 1 105 ? -8.656 8.772 29.289 1.00 96.19 105 LYS A N 1
ATOM 863 C CA . LYS A 1 105 ? -9.499 7.846 30.044 1.00 96.19 105 LYS A CA 1
ATOM 864 C C . LYS A 1 105 ? -10.740 7.403 29.261 1.00 96.19 105 LYS A C 1
ATOM 866 O O . LYS A 1 105 ? -11.119 6.238 29.334 1.00 96.19 105 LYS A O 1
ATOM 871 N N . GLN A 1 106 ? -11.377 8.307 28.512 1.00 93.62 106 GLN A N 1
ATOM 872 C CA . GLN A 1 106 ? -12.505 7.946 27.646 1.00 93.62 106 GLN A CA 1
ATOM 873 C C . GLN A 1 106 ? -12.072 6.979 26.541 1.00 93.62 106 GLN A C 1
ATOM 875 O O . GLN A 1 106 ? -12.743 5.972 26.319 1.00 93.62 106 GLN A O 1
ATOM 880 N N . GLU A 1 107 ? -10.937 7.243 25.893 1.00 94.06 107 GLU A N 1
ATOM 881 C CA . GLU A 1 107 ? -10.378 6.358 24.871 1.00 94.06 107 GLU A CA 1
ATOM 882 C C . GLU A 1 107 ? -10.024 4.977 25.442 1.00 94.06 107 GLU A C 1
ATOM 884 O O . GLU A 1 107 ? -10.333 3.959 24.819 1.00 94.06 107 GLU A O 1
ATOM 889 N N . GLU A 1 108 ? -9.425 4.918 26.634 1.00 94.19 108 GLU A N 1
ATOM 890 C CA . GLU A 1 108 ? -9.125 3.672 27.347 1.00 94.19 108 GLU A CA 1
ATOM 891 C C . GLU A 1 108 ? -10.400 2.890 27.688 1.00 94.19 108 GLU A C 1
ATOM 893 O O . GLU A 1 108 ? -10.483 1.692 27.409 1.00 94.19 108 GLU A O 1
ATOM 898 N N . ASP A 1 109 ? -11.427 3.556 28.222 1.00 94.94 109 ASP A N 1
ATOM 899 C CA . ASP A 1 109 ? -12.719 2.939 28.538 1.00 94.94 109 ASP A CA 1
ATOM 900 C C . ASP A 1 109 ? -13.416 2.403 27.271 1.00 94.94 109 ASP A C 1
ATOM 902 O O . ASP A 1 109 ? -14.012 1.320 27.284 1.00 94.94 109 ASP A O 1
ATOM 906 N N . GLU A 1 110 ? -13.338 3.123 26.149 1.00 94.06 110 GLU A N 1
ATOM 907 C CA . GLU A 1 110 ? -13.846 2.665 24.852 1.00 94.06 110 GLU A CA 1
ATOM 908 C C . GLU A 1 110 ? -13.053 1.478 24.296 1.00 94.06 110 GLU A C 1
ATOM 910 O O . GLU A 1 110 ? -13.632 0.538 23.742 1.00 94.06 110 GLU A O 1
ATOM 915 N N . GLN A 1 111 ? -11.728 1.486 24.443 1.00 95.00 111 GLN A N 1
ATOM 916 C CA . GLN A 1 111 ? -10.879 0.355 24.070 1.00 95.00 111 GLN A CA 1
ATOM 917 C C . GLN A 1 111 ? -11.198 -0.882 24.916 1.00 95.00 111 GLN A C 1
ATOM 919 O O . GLN A 1 111 ? -11.382 -1.963 24.355 1.00 95.00 111 GLN A O 1
ATOM 924 N N . LEU A 1 112 ? -11.354 -0.730 26.233 1.00 96.38 112 LEU A N 1
ATOM 925 C CA . LEU A 1 112 ? -11.735 -1.814 27.141 1.00 96.38 112 LEU A CA 1
ATOM 926 C C . LEU A 1 112 ? -13.104 -2.402 26.789 1.00 96.38 112 LEU A C 1
ATOM 928 O O . LEU A 1 112 ? -13.251 -3.623 26.755 1.00 96.38 112 LEU A O 1
ATOM 932 N N . LYS A 1 113 ? -14.093 -1.560 26.463 1.00 96.00 113 LYS A N 1
ATOM 933 C CA . LYS A 1 113 ? -15.410 -2.024 25.995 1.00 96.00 113 LYS A CA 1
ATOM 934 C C . LYS A 1 113 ? -15.309 -2.827 24.701 1.00 96.00 113 LYS A C 1
ATOM 936 O O . LYS A 1 113 ? -15.893 -3.904 24.622 1.00 96.00 113 LYS A O 1
ATOM 941 N N . ARG A 1 114 ? -14.533 -2.350 23.719 1.00 94.69 114 ARG A N 1
ATOM 942 C CA . ARG A 1 114 ? -14.302 -3.079 22.459 1.00 94.69 114 ARG A CA 1
ATOM 943 C C . ARG A 1 114 ? -13.635 -4.432 22.695 1.00 94.69 114 ARG A C 1
ATOM 945 O O . ARG A 1 114 ? -14.049 -5.420 22.098 1.00 94.69 114 ARG A O 1
ATOM 952 N N . LEU A 1 115 ? -12.638 -4.493 23.577 1.00 95.88 115 LEU A N 1
ATOM 953 C CA . LEU A 1 115 ? -11.969 -5.748 23.930 1.00 95.88 115 LEU A CA 1
ATOM 954 C C . LEU A 1 115 ? -12.908 -6.717 24.660 1.00 95.88 115 LEU A C 1
ATOM 956 O O . LEU A 1 115 ? -12.901 -7.908 24.361 1.00 95.88 115 LEU A O 1
ATOM 960 N N . ALA A 1 116 ? -13.744 -6.223 25.575 1.00 96.38 116 ALA A N 1
ATOM 961 C CA . ALA A 1 116 ? -14.729 -7.044 26.275 1.00 96.38 116 ALA A CA 1
ATOM 962 C C . ALA A 1 116 ? -15.790 -7.618 25.320 1.00 96.38 116 ALA A C 1
ATOM 964 O O . ALA A 1 116 ? -16.141 -8.792 25.422 1.00 96.38 116 ALA A O 1
ATOM 965 N N . GLU A 1 117 ? -16.268 -6.819 24.362 1.00 93.88 117 GLU A N 1
ATOM 966 C CA . GLU A 1 117 ? -17.203 -7.274 23.328 1.00 93.88 117 GLU A CA 1
ATOM 967 C C . GLU A 1 117 ? -16.564 -8.322 22.405 1.00 93.88 117 GLU A C 1
ATOM 969 O O . GLU A 1 117 ? -17.183 -9.344 22.109 1.00 93.88 117 GLU A O 1
ATOM 974 N N . GLN A 1 118 ? -15.303 -8.121 22.008 1.00 93.88 118 GLN A N 1
ATOM 975 C CA . GLN A 1 118 ? -14.544 -9.107 21.235 1.00 93.88 118 GLN A CA 1
ATOM 976 C C . GLN A 1 118 ? -14.355 -10.421 22.001 1.00 93.88 118 GLN A C 1
ATOM 978 O O . GLN A 1 118 ? -14.557 -11.488 21.424 1.00 93.88 118 GLN A O 1
ATOM 983 N N . ALA A 1 119 ? -14.021 -10.359 23.294 1.00 96.38 119 ALA A N 1
ATOM 984 C CA . ALA A 1 119 ? -13.882 -11.545 24.136 1.00 96.38 119 ALA A CA 1
ATOM 985 C C . ALA A 1 119 ? -15.210 -12.309 24.264 1.00 96.38 119 ALA A C 1
ATOM 987 O O . ALA A 1 119 ? -15.237 -13.526 24.090 1.00 96.38 119 ALA A O 1
ATOM 988 N N . LEU A 1 120 ? -16.326 -11.600 24.476 1.00 95.00 120 LEU A N 1
ATOM 989 C CA . LEU A 1 120 ? -17.659 -12.205 24.516 1.00 95.00 120 LEU A CA 1
ATOM 990 C C . LEU A 1 120 ? -18.029 -12.860 23.175 1.00 95.00 120 LEU A C 1
ATOM 992 O O . LEU A 1 120 ? -18.594 -13.954 23.153 1.00 95.00 120 LEU A O 1
ATOM 996 N N . ALA A 1 121 ? -17.696 -12.216 22.054 1.00 95.88 121 ALA A N 1
ATOM 997 C CA . ALA A 1 121 ? -17.922 -12.767 20.722 1.00 95.88 121 ALA A CA 1
ATOM 998 C C . ALA A 1 121 ? -17.075 -14.026 20.466 1.00 95.88 121 ALA A C 1
ATOM 1000 O O . ALA A 1 121 ? -17.577 -14.991 19.886 1.00 95.88 121 ALA A O 1
ATOM 1001 N N . GLU A 1 122 ? -15.819 -14.051 20.923 1.00 94.12 122 GLU A N 1
ATOM 1002 C CA . GLU A 1 122 ? -14.956 -15.233 20.831 1.00 94.12 122 GLU A CA 1
ATOM 1003 C C . GLU A 1 122 ? -15.493 -16.390 21.688 1.00 94.12 122 GLU A C 1
ATOM 1005 O O . GLU A 1 122 ? -15.559 -17.530 21.223 1.00 94.12 122 GLU A O 1
ATOM 1010 N N . GLU A 1 123 ? -15.933 -16.111 22.919 1.00 93.19 123 GLU A N 1
ATOM 1011 C CA . GLU A 1 123 ? -16.557 -17.108 23.793 1.00 93.19 123 GLU A CA 1
ATOM 1012 C C . GLU A 1 123 ? -17.846 -17.670 23.184 1.00 93.19 123 GLU A C 1
ATOM 1014 O O . GLU A 1 123 ? -18.036 -18.888 23.171 1.00 93.19 123 GLU A O 1
ATOM 1019 N N . ALA A 1 124 ? -18.699 -16.813 22.616 1.00 95.94 124 ALA A N 1
ATOM 1020 C CA . ALA A 1 124 ? -19.916 -17.231 21.926 1.00 95.94 124 ALA A CA 1
ATOM 1021 C C . ALA A 1 124 ? -19.606 -18.082 20.683 1.00 95.94 124 ALA A C 1
ATOM 1023 O O . ALA A 1 124 ? -20.246 -19.112 20.464 1.00 95.94 124 ALA A O 1
ATOM 1024 N N . ALA A 1 125 ? -18.591 -17.711 19.896 1.00 96.31 125 ALA A N 1
ATOM 1025 C CA . ALA A 1 125 ? -18.143 -18.498 18.750 1.00 96.31 125 ALA A CA 1
ATOM 1026 C C . ALA A 1 125 ? -17.614 -19.877 19.177 1.00 96.31 125 ALA A C 1
ATOM 1028 O O . ALA A 1 125 ? -17.935 -20.885 18.545 1.00 96.31 125 ALA A O 1
ATOM 1029 N N . ARG A 1 126 ? -16.863 -19.937 20.286 1.00 94.88 126 ARG A N 1
ATOM 1030 C CA . ARG A 1 126 ? -16.374 -21.188 20.881 1.00 94.88 126 ARG A CA 1
ATOM 1031 C C . ARG A 1 126 ? -17.525 -22.062 21.381 1.00 94.88 126 ARG A C 1
ATOM 1033 O O . ARG A 1 126 ? -17.520 -23.268 21.155 1.00 94.88 126 ARG A O 1
ATOM 1040 N N . GLN A 1 127 ? -18.527 -21.479 22.036 1.00 92.38 127 GLN A N 1
ATOM 1041 C CA . GLN A 1 127 ? -19.719 -22.217 22.465 1.00 92.38 127 GLN A CA 1
ATOM 1042 C C . GLN A 1 127 ? -20.502 -22.761 21.266 1.00 92.38 127 GLN A C 1
ATOM 1044 O O . GLN A 1 127 ? -20.879 -23.930 21.274 1.00 92.38 127 GLN A O 1
ATOM 1049 N N . ALA A 1 128 ? -20.671 -21.964 20.209 1.00 95.12 128 ALA A N 1
ATOM 1050 C CA . ALA A 1 128 ? -21.364 -22.384 18.996 1.00 95.12 128 ALA A CA 1
ATOM 1051 C C . ALA A 1 128 ? -20.628 -23.511 18.252 1.00 95.12 128 ALA A C 1
ATOM 1053 O O . ALA A 1 128 ? -21.272 -24.435 17.753 1.00 95.12 128 ALA A O 1
ATOM 1054 N N . SER A 1 129 ? -19.288 -23.476 18.192 1.00 94.19 129 SER A N 1
ATOM 1055 C CA . SER A 1 129 ? -18.509 -24.562 17.584 1.00 94.19 129 SER A CA 1
ATOM 1056 C C . SER A 1 129 ? -18.649 -25.857 18.381 1.00 94.19 129 SER A C 1
ATOM 1058 O O . SER A 1 129 ? -18.912 -26.908 17.801 1.00 94.19 129 SER A O 1
ATOM 1060 N N . ILE A 1 130 ? -18.54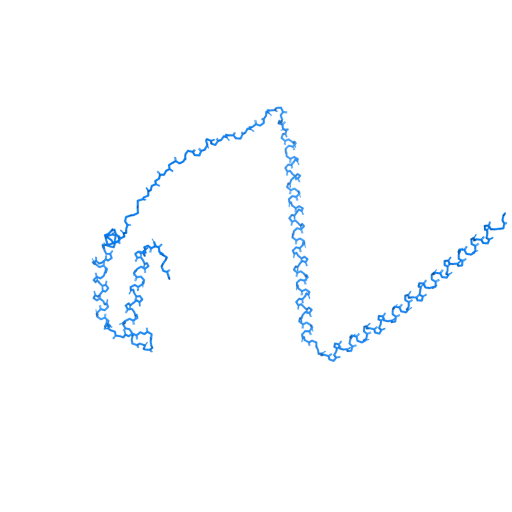9 -25.764 19.710 1.00 92.19 130 ILE A N 1
ATOM 1061 C CA . ILE A 1 130 ? -18.742 -26.893 20.622 1.00 92.19 130 ILE A CA 1
ATOM 1062 C C . ILE A 1 130 ? -20.158 -27.472 20.457 1.00 92.19 130 ILE A C 1
ATOM 1064 O O . ILE A 1 130 ? -20.316 -28.681 20.296 1.00 92.19 130 ILE A O 1
ATOM 1068 N N . GLU A 1 131 ? -21.198 -26.633 20.435 1.00 91.44 131 GLU A N 1
ATOM 1069 C CA . GLU A 1 131 ? -22.587 -27.069 20.241 1.00 91.44 131 GLU A CA 1
ATOM 1070 C C . GLU A 1 131 ? -22.797 -27.749 18.880 1.00 91.44 131 GLU A C 1
ATOM 1072 O O . GLU A 1 131 ? -23.469 -28.779 18.801 1.00 91.44 131 GLU A O 1
ATOM 1077 N N . ALA A 1 132 ? -22.194 -27.224 17.809 1.00 92.31 132 ALA A N 1
ATOM 1078 C CA . ALA A 1 132 ? -22.265 -27.823 16.480 1.00 92.31 132 ALA A CA 1
ATOM 1079 C C . ALA A 1 132 ? -21.591 -29.205 16.429 1.00 92.31 132 ALA A C 1
ATOM 1081 O O . ALA A 1 132 ? -22.156 -30.140 15.856 1.00 92.31 132 ALA A O 1
ATOM 1082 N N . GLU A 1 133 ? -20.419 -29.358 17.053 1.00 91.88 133 GLU A N 1
ATOM 1083 C CA . GLU A 1 133 ? -19.739 -30.651 17.192 1.00 91.88 133 GLU A CA 1
ATOM 1084 C C . GLU A 1 133 ? -20.598 -31.656 17.966 1.00 91.88 133 GLU A C 1
ATOM 1086 O O . GLU A 1 133 ? -20.837 -32.762 17.474 1.00 91.88 133 GLU A O 1
ATOM 1091 N N . TYR A 1 134 ? -21.142 -31.262 19.124 1.00 87.94 134 TYR A N 1
ATOM 1092 C CA . TYR A 1 134 ? -22.051 -32.111 19.902 1.00 87.94 134 TYR A CA 1
ATOM 1093 C C . TYR A 1 134 ? -23.299 -32.499 19.107 1.00 87.94 134 TYR A C 1
ATOM 1095 O O . TYR A 1 134 ? -23.704 -33.662 19.121 1.00 87.94 134 TYR A O 1
ATOM 1103 N N . ARG A 1 135 ? -23.899 -31.552 18.380 1.00 86.69 135 ARG A N 1
ATOM 1104 C CA . ARG A 1 135 ? -25.085 -31.796 17.553 1.00 86.69 135 ARG A CA 1
ATOM 1105 C C . ARG A 1 135 ? -24.812 -32.807 16.441 1.00 86.69 135 ARG A C 1
ATOM 1107 O O . ARG A 1 135 ? -25.679 -33.633 16.172 1.00 86.69 135 ARG A O 1
ATOM 1114 N N . ASN A 1 136 ? -23.636 -32.752 15.818 1.00 88.56 136 ASN A N 1
ATOM 1115 C CA . ASN A 1 136 ? -23.247 -33.672 14.748 1.00 88.56 136 ASN A CA 1
ATOM 1116 C C . ASN A 1 136 ? -22.857 -35.063 15.276 1.00 88.56 136 ASN A C 1
ATOM 1118 O O . ASN A 1 136 ? -23.101 -36.060 14.601 1.00 88.56 136 ASN A O 1
ATOM 1122 N N . ALA A 1 137 ? -22.255 -35.140 16.467 1.00 89.69 137 ALA A N 1
ATOM 1123 C CA . ALA A 1 137 ? -21.838 -36.400 17.085 1.00 89.69 137 ALA A CA 1
ATOM 1124 C C . ALA A 1 137 ? -22.981 -37.147 17.800 1.00 89.69 137 ALA A C 1
ATOM 1126 O O . ALA A 1 137 ? -22.857 -38.342 18.074 1.00 89.69 137 ALA A O 1
ATOM 1127 N N . MET A 1 138 ? -24.083 -36.464 18.132 1.00 86.00 138 MET A N 1
ATOM 1128 C CA . MET A 1 138 ? -25.193 -37.049 18.883 1.00 86.00 138 MET A CA 1
ATOM 1129 C C . MET A 1 138 ? -26.052 -37.985 18.007 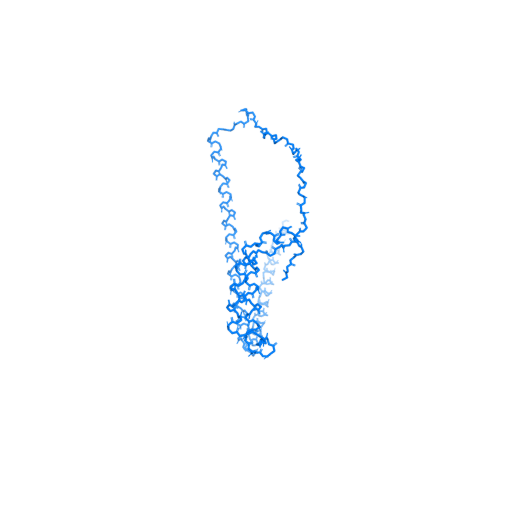1.00 86.00 138 MET A C 1
ATOM 1131 O O . MET A 1 138 ? -26.621 -37.538 17.010 1.00 86.00 138 MET A O 1
ATOM 1135 N N . PRO A 1 139 ? -26.239 -39.260 18.402 1.00 88.62 139 PRO A N 1
ATOM 1136 C CA . PRO A 1 139 ? -27.148 -40.174 17.716 1.00 88.62 139 PRO A CA 1
ATOM 1137 C C . PRO A 1 139 ? -28.600 -39.683 17.755 1.00 88.62 139 PRO A C 1
ATOM 1139 O O . PRO A 1 139 ? -29.085 -39.207 18.786 1.00 88.62 139 PRO A O 1
ATOM 1142 N N . GLU A 1 140 ? -29.323 -39.864 16.651 1.00 83.19 140 GLU A N 1
ATOM 1143 C CA . GLU A 1 140 ? -30.685 -39.345 16.471 1.00 83.19 140 GLU A CA 1
ATOM 1144 C C . GLU A 1 140 ? -31.678 -39.895 17.516 1.00 83.19 140 GLU A C 1
ATOM 1146 O O . GLU A 1 140 ? -32.548 -39.171 18.003 1.00 83.19 140 GLU A O 1
ATOM 1151 N N . GLU A 1 141 ? -31.484 -41.141 17.958 1.00 87.38 141 GLU A N 1
ATOM 1152 C CA . GLU A 1 141 ? -32.281 -41.768 19.021 1.00 87.38 141 GLU A CA 1
ATOM 1153 C C . GLU A 1 141 ? -32.138 -41.063 20.376 1.00 87.38 141 GLU A C 1
ATOM 1155 O O . GLU A 1 141 ? -33.114 -40.910 21.115 1.00 87.38 141 GLU A O 1
ATOM 1160 N N . VAL A 1 142 ? -30.919 -40.634 20.717 1.00 87.56 142 VAL A N 1
ATOM 1161 C CA . VAL A 1 142 ? -30.648 -39.922 21.973 1.00 87.56 142 VAL A CA 1
ATOM 1162 C C . VAL A 1 142 ? -31.286 -38.540 21.910 1.00 87.56 142 VAL A C 1
ATOM 1164 O O . VAL A 1 142 ? -31.940 -38.135 22.868 1.00 87.56 142 VAL A O 1
ATOM 1167 N N . ALA A 1 143 ? -31.188 -37.866 20.761 1.00 85.50 143 ALA A N 1
ATOM 1168 C CA . ALA A 1 143 ? -31.787 -36.556 20.530 1.00 85.50 143 ALA A CA 1
ATOM 1169 C C . ALA A 1 143 ? -33.322 -36.567 20.648 1.00 85.50 143 ALA A C 1
ATOM 1171 O O . ALA A 1 143 ? -33.913 -35.633 21.185 1.00 85.50 143 ALA A O 1
ATOM 1172 N N . GLN A 1 144 ? -33.989 -37.610 20.148 1.00 87.81 144 GLN A N 1
ATOM 1173 C CA . GLN A 1 144 ? -35.444 -37.745 20.272 1.00 87.81 144 GLN A CA 1
ATOM 1174 C C . GLN A 1 144 ? -35.865 -38.000 21.723 1.00 87.81 144 GLN A C 1
ATOM 1176 O O . GLN A 1 144 ? -36.786 -37.351 22.218 1.00 87.81 144 GLN A O 1
ATOM 1181 N N . LYS A 1 145 ? -35.165 -38.898 22.432 1.00 91.38 145 LYS A N 1
ATOM 1182 C CA . LYS A 1 145 ? -35.448 -39.196 23.845 1.00 91.38 145 LYS A CA 1
ATOM 1183 C C . LYS A 1 145 ? -35.249 -37.974 24.738 1.00 91.38 145 LYS A C 1
ATOM 1185 O O . LYS A 1 145 ? -36.097 -37.711 25.586 1.00 91.38 145 LYS A O 1
ATOM 1190 N N . THR A 1 146 ? -34.167 -37.217 24.545 1.00 89.25 146 THR A N 1
ATOM 1191 C CA . THR A 1 146 ? -33.914 -35.996 25.323 1.00 89.25 146 THR A CA 1
ATOM 1192 C C . THR A 1 146 ? -34.951 -34.918 25.032 1.00 89.25 146 THR A C 1
ATOM 1194 O O . THR A 1 146 ? -35.452 -34.319 25.977 1.00 89.25 146 THR A O 1
ATOM 1197 N N . LYS A 1 147 ? -35.353 -34.718 23.769 1.00 91.06 147 LYS A N 1
ATOM 1198 C CA . LYS A 1 147 ? -36.438 -33.786 23.411 1.00 91.06 147 LYS A CA 1
ATOM 1199 C C . LYS A 1 147 ? -37.756 -34.132 24.100 1.00 91.06 147 LYS A C 1
ATOM 1201 O O . LYS A 1 147 ? -38.320 -33.274 24.768 1.00 91.06 147 LYS A O 1
ATOM 1206 N N . LEU A 1 148 ? -38.206 -35.386 23.998 1.00 93.75 148 LEU A N 1
ATOM 1207 C CA . LEU A 1 148 ? -39.449 -35.839 24.635 1.00 93.75 148 LEU A CA 1
ATOM 1208 C C . LEU A 1 148 ? -39.400 -35.684 26.160 1.00 93.75 148 LEU A C 1
ATOM 1210 O O . LEU A 1 148 ? -40.379 -35.269 26.776 1.00 93.75 148 LEU A O 1
ATOM 1214 N N . LEU A 1 149 ? -38.252 -35.989 26.770 1.00 95.25 149 LEU A N 1
ATOM 1215 C CA . LEU A 1 149 ? -38.057 -35.837 28.208 1.00 95.25 149 LEU A CA 1
ATOM 1216 C C . LEU A 1 149 ? -38.114 -34.362 28.634 1.00 95.25 149 LEU A C 1
ATOM 1218 O O . LEU A 1 149 ? -38.784 -34.032 29.610 1.00 95.25 149 LEU A O 1
ATOM 1222 N N . VAL A 1 150 ? -37.450 -33.471 27.891 1.00 96.50 150 VAL A N 1
ATOM 1223 C CA . VAL A 1 150 ? -37.480 -32.022 28.142 1.00 96.50 150 VAL A CA 1
ATOM 1224 C C . VAL A 1 150 ? -38.895 -31.471 27.975 1.00 96.50 150 VAL A C 1
ATOM 1226 O O . VAL A 1 150 ? -39.352 -30.718 28.830 1.00 96.50 150 VAL A O 1
ATOM 1229 N N . GLU A 1 151 ? -39.624 -31.872 26.933 1.00 95.50 151 GLU A N 1
ATOM 1230 C CA . GLU A 1 151 ? -41.023 -31.474 26.731 1.00 95.50 151 GLU A CA 1
ATOM 1231 C C . GLU A 1 151 ? -41.926 -31.931 27.878 1.00 95.50 151 GLU A C 1
ATOM 1233 O O . GLU A 1 151 ? -42.739 -31.144 28.366 1.00 95.50 151 GLU A O 1
ATOM 1238 N N . PHE A 1 152 ? -41.755 -33.167 28.353 1.00 96.75 152 PHE A N 1
ATOM 1239 C CA . PHE A 1 152 ? -42.496 -33.690 29.497 1.00 96.75 152 PHE A CA 1
ATOM 1240 C C . PHE A 1 152 ? -42.249 -32.857 30.764 1.00 96.75 152 PHE A C 1
ATOM 1242 O O . PHE A 1 152 ? -43.202 -32.406 31.402 1.00 96.75 152 PHE A O 1
ATOM 1249 N N . TYR A 1 153 ? -40.984 -32.577 31.096 1.00 96.38 153 TYR A N 1
ATOM 1250 C CA . TYR A 1 153 ? -40.648 -31.745 32.256 1.00 96.38 153 TYR A CA 1
ATOM 1251 C C . TYR A 1 153 ? -41.129 -30.296 32.106 1.00 96.38 153 TYR A C 1
ATOM 1253 O O . TYR A 1 153 ? -41.620 -29.716 33.073 1.00 96.38 153 TYR A O 1
ATOM 1261 N N . LEU A 1 154 ? -41.051 -29.711 30.906 1.00 95.94 154 LEU A N 1
ATOM 1262 C CA . LEU A 1 154 ? -41.573 -28.366 30.639 1.00 95.94 154 LEU A CA 1
ATOM 1263 C C . LEU A 1 154 ? -43.091 -28.300 30.805 1.00 95.94 154 LEU A C 1
ATOM 1265 O O . LEU A 1 154 ? -43.609 -27.323 31.346 1.00 95.94 154 LEU A O 1
ATOM 1269 N N . GLN A 1 155 ? -43.814 -29.331 30.366 1.00 95.12 155 GLN A N 1
ATOM 1270 C CA . GLN A 1 155 ? -45.251 -29.427 30.599 1.00 95.12 155 GLN A CA 1
ATOM 1271 C C . GLN A 1 155 ? -45.564 -29.538 32.088 1.00 95.12 155 GLN A C 1
ATOM 1273 O O . GLN A 1 155 ? -46.432 -28.810 32.570 1.00 95.12 155 GLN A O 1
ATOM 1278 N N . GLN A 1 156 ? -44.827 -30.375 32.821 1.00 96.19 156 GLN A N 1
ATOM 1279 C CA . GLN A 1 156 ? -44.993 -30.510 34.264 1.00 96.19 156 GLN A CA 1
ATOM 1280 C C . GLN A 1 156 ? -44.758 -29.167 34.974 1.00 96.19 156 GLN A C 1
ATOM 1282 O O . GLN A 1 156 ? -45.651 -28.679 35.668 1.00 96.19 156 GLN A O 1
ATOM 1287 N N . MET A 1 157 ? -43.630 -28.499 34.710 1.00 95.06 157 MET A N 1
ATOM 1288 C CA . MET A 1 157 ? -43.345 -27.174 35.271 1.00 95.06 157 MET A CA 1
ATOM 1289 C C . MET A 1 157 ? -44.409 -26.144 34.891 1.00 95.06 157 MET A C 1
ATOM 1291 O O . MET A 1 157 ? -44.816 -25.344 35.726 1.00 95.06 157 MET A O 1
ATOM 1295 N N . LYS A 1 158 ? -44.903 -26.157 33.648 1.00 94.75 158 LYS A N 1
ATOM 1296 C CA . LYS A 1 158 ? -45.977 -25.253 33.219 1.00 94.75 158 LYS A CA 1
ATOM 1297 C C . LYS A 1 158 ? -47.251 -25.483 34.025 1.00 94.75 158 LYS A C 1
ATOM 1299 O O . LYS A 1 158 ? -47.881 -24.513 34.438 1.00 94.75 158 LYS A O 1
ATOM 1304 N N . THR A 1 159 ? -47.637 -26.738 34.253 1.00 95.69 159 THR A N 1
ATOM 1305 C CA . THR A 1 159 ? -48.815 -27.047 35.073 1.00 95.69 159 THR A CA 1
ATOM 1306 C C . THR A 1 159 ? -48.624 -26.609 36.519 1.00 95.69 159 THR A C 1
ATOM 1308 O O . THR A 1 159 ? -49.503 -25.946 37.062 1.00 95.69 159 THR A O 1
ATOM 1311 N N . GLU A 1 160 ? -47.452 -26.866 37.101 1.00 96.00 160 GLU A N 1
ATOM 1312 C CA . GLU A 1 160 ? -47.109 -26.428 38.455 1.00 96.00 160 GLU A CA 1
ATOM 1313 C C . GLU A 1 160 ? -47.154 -24.896 38.573 1.00 96.00 160 GLU A C 1
ATOM 1315 O O . GLU A 1 160 ? -47.815 -24.364 39.465 1.00 96.00 160 GLU A O 1
ATOM 1320 N N . LEU A 1 161 ? -46.557 -24.161 37.630 1.00 95.25 161 LEU A N 1
ATOM 1321 C CA . LEU A 1 161 ? -46.592 -22.694 37.608 1.00 95.25 161 LEU A CA 1
ATOM 1322 C C . LEU A 1 161 ? -48.016 -22.144 37.481 1.00 95.25 161 LEU A C 1
ATOM 1324 O O . LEU A 1 161 ? -48.364 -21.192 38.176 1.00 95.25 161 LEU A O 1
ATOM 1328 N N . VAL A 1 162 ? -48.856 -22.744 36.634 1.00 95.25 162 VAL A N 1
ATOM 1329 C CA . VAL A 1 162 ? -50.264 -22.339 36.504 1.00 95.25 162 VAL A CA 1
ATOM 1330 C C . VAL A 1 162 ? -51.017 -22.573 37.811 1.00 95.25 162 VAL A C 1
ATOM 1332 O O . VAL A 1 162 ? -51.760 -21.693 38.240 1.00 95.25 162 VAL A O 1
ATOM 1335 N N . THR A 1 163 ? -50.804 -23.711 38.475 1.00 95.00 163 THR A N 1
ATOM 1336 C CA . THR A 1 163 ? -51.441 -23.972 39.775 1.00 95.00 163 THR A CA 1
ATOM 1337 C C . THR A 1 163 ? -50.972 -22.992 40.848 1.00 95.00 163 THR A C 1
ATOM 1339 O O . THR A 1 163 ? -51.801 -22.435 41.564 1.00 95.00 163 THR A O 1
ATOM 1342 N N . MET A 1 164 ? -49.672 -22.689 40.897 1.00 92.50 164 MET A N 1
ATOM 1343 C CA . MET A 1 164 ? -49.104 -21.705 41.822 1.00 92.50 164 MET A CA 1
ATOM 1344 C C . MET A 1 164 ? -49.674 -20.301 41.584 1.00 92.50 164 MET A C 1
ATOM 1346 O O . MET A 1 164 ? -50.013 -19.613 42.546 1.00 92.50 164 MET A O 1
ATOM 1350 N N . LEU A 1 165 ? -49.825 -19.882 40.322 1.00 93.62 165 LEU A N 1
ATOM 1351 C CA . LEU A 1 165 ? -50.451 -18.601 39.973 1.00 93.62 165 LEU A CA 1
ATOM 1352 C C . LEU A 1 165 ? -51.923 -18.562 40.396 1.00 93.62 165 LEU A C 1
ATOM 1354 O O . LEU A 1 165 ? -52.336 -17.619 41.060 1.00 93.62 165 LEU A O 1
ATOM 1358 N N . GLN A 1 166 ? -52.693 -19.617 40.120 1.00 92.81 166 GLN A N 1
ATOM 1359 C CA . GLN A 1 166 ? -54.098 -19.705 40.535 1.00 92.81 166 GLN A CA 1
ATOM 1360 C C . GLN A 1 166 ? -54.271 -19.686 42.060 1.00 92.81 166 GLN A C 1
ATOM 1362 O O . GLN A 1 166 ? -55.233 -19.113 42.573 1.00 92.81 166 GLN A O 1
ATOM 1367 N N . GLU A 1 167 ? -53.360 -20.310 42.807 1.00 94.44 167 GLU A N 1
ATOM 1368 C CA . GLU A 1 167 ? -53.353 -20.229 44.268 1.00 94.44 167 GLU A CA 1
ATOM 1369 C C . GLU A 1 167 ? -53.017 -18.825 44.772 1.00 94.44 167 GLU A C 1
ATOM 1371 O O . GLU A 1 167 ? -53.607 -18.372 45.757 1.00 94.44 167 GLU A O 1
ATOM 1376 N N . GLN A 1 168 ? -52.071 -18.133 44.129 1.00 92.25 168 GLN A N 1
ATOM 1377 C CA . GLN A 1 168 ? -51.765 -16.743 44.456 1.00 92.25 168 GLN A CA 1
ATOM 1378 C C . GLN A 1 168 ? -52.951 -15.825 44.156 1.00 92.25 168 GLN A C 1
ATOM 1380 O O . GLN A 1 168 ? -53.301 -15.024 45.022 1.00 92.25 168 GLN A O 1
ATOM 1385 N N . ASP A 1 169 ? -53.613 -15.989 43.011 1.00 89.44 169 ASP A N 1
ATOM 1386 C CA . ASP A 1 169 ? -54.793 -15.209 42.629 1.00 89.44 169 ASP A CA 1
ATOM 1387 C C . ASP A 1 169 ? -55.938 -15.405 43.630 1.00 89.44 169 ASP A C 1
ATOM 1389 O O . ASP A 1 169 ? -56.453 -14.426 44.165 1.00 89.44 169 ASP A O 1
ATOM 1393 N N . LYS A 1 170 ? -56.256 -16.650 44.014 1.00 92.25 170 LYS A N 1
ATOM 1394 C CA . LYS A 1 170 ? -57.262 -16.932 45.058 1.00 92.25 170 LYS A CA 1
ATOM 1395 C C . LYS A 1 170 ? -56.895 -16.322 46.410 1.00 92.25 170 LYS A C 1
ATOM 1397 O O . LYS A 1 170 ? -57.729 -15.696 47.056 1.00 92.25 170 LYS A O 1
ATOM 1402 N N . LYS A 1 171 ? -55.628 -16.437 46.833 1.00 92.38 171 LYS A N 1
ATOM 1403 C CA . LYS A 1 171 ? -55.146 -15.789 48.068 1.00 92.38 171 LYS A CA 1
ATOM 1404 C C . LYS A 1 171 ? -55.283 -14.269 47.998 1.00 92.38 171 LYS A C 1
ATOM 1406 O O . LYS A 1 171 ? -55.506 -13.632 49.028 1.00 92.38 171 LYS A O 1
ATOM 1411 N N . MET A 1 172 ? -55.105 -13.674 46.821 1.00 89.38 172 MET A N 1
ATOM 1412 C CA . MET A 1 172 ? -55.321 -12.245 46.610 1.00 89.38 172 MET A CA 1
ATOM 1413 C C . MET A 1 172 ? -56.815 -11.901 46.651 1.00 89.38 172 MET A C 1
ATOM 1415 O O . MET A 1 172 ? -57.178 -10.944 47.329 1.00 89.38 172 MET A O 1
ATOM 1419 N N . GLU A 1 173 ? -57.691 -12.694 46.035 1.00 87.38 173 GLU A N 1
ATOM 1420 C CA . GLU A 1 173 ? -59.153 -12.526 46.085 1.00 87.38 173 GLU A CA 1
ATOM 1421 C C . GLU A 1 173 ? -59.722 -12.648 47.511 1.00 87.38 173 GLU A C 1
ATOM 1423 O O . GLU A 1 173 ? -60.532 -11.818 47.933 1.00 87.38 173 GLU A O 1
ATOM 1428 N N . ASP A 1 174 ? -59.246 -13.609 48.305 1.00 90.00 174 ASP A N 1
ATOM 1429 C CA . ASP A 1 174 ? -59.610 -13.762 49.721 1.00 90.00 174 ASP A CA 1
ATOM 1430 C C . ASP A 1 174 ? -59.156 -12.549 50.559 1.00 90.00 174 ASP A C 1
ATOM 1432 O O . ASP A 1 174 ? -59.867 -12.051 51.443 1.00 90.00 174 ASP A O 1
ATOM 1436 N N . LYS A 1 175 ? -57.974 -11.997 50.252 1.00 88.88 175 LYS A N 1
ATOM 1437 C CA . LYS A 1 175 ? -57.510 -10.735 50.851 1.00 88.88 175 LYS A CA 1
ATOM 1438 C C . LYS A 1 175 ? -58.384 -9.554 50.423 1.00 88.88 175 LYS A C 1
ATOM 1440 O O . LYS A 1 175 ? -58.725 -8.723 51.261 1.00 88.88 175 LYS A O 1
ATOM 1445 N N . PHE A 1 176 ? -58.788 -9.469 49.157 1.00 85.31 176 PHE A N 1
ATOM 1446 C CA . PHE A 1 176 ? -59.671 -8.400 48.681 1.00 85.31 176 PHE A CA 1
ATOM 1447 C C . PHE A 1 176 ? -61.069 -8.476 49.313 1.00 85.31 176 PHE A C 1
ATOM 1449 O O . PHE A 1 176 ? -61.587 -7.455 49.767 1.00 85.31 176 PHE A O 1
ATOM 1456 N N . SER A 1 177 ? -61.665 -9.665 49.421 1.00 81.31 177 SER A N 1
ATOM 1457 C CA . SER A 1 177 ? -62.995 -9.861 50.018 1.00 81.31 177 SER A CA 1
ATOM 1458 C C . SER A 1 177 ? -63.016 -9.600 51.534 1.00 81.31 177 SER A C 1
ATOM 1460 O O . SER A 1 177 ? -63.938 -8.950 52.046 1.00 81.31 177 SER A O 1
ATOM 1462 N N . SER A 1 178 ? -61.972 -10.007 52.264 1.00 81.44 178 SER A N 1
ATOM 1463 C CA . SER A 1 178 ? -61.805 -9.664 53.688 1.00 81.44 178 SER A CA 1
ATOM 1464 C C . SER A 1 178 ? -61.606 -8.158 53.920 1.00 81.44 178 SER A C 1
ATOM 1466 O O . SER A 1 178 ? -62.121 -7.606 54.895 1.00 81.44 178 SER A O 1
ATOM 1468 N N . LEU A 1 179 ? -60.936 -7.449 53.006 1.00 81.38 179 LEU A N 1
ATOM 1469 C CA . LEU A 1 179 ? -60.830 -5.987 53.058 1.00 81.38 179 LEU A CA 1
ATOM 1470 C C . LEU A 1 179 ? -62.158 -5.286 52.717 1.00 81.38 179 LEU A C 1
ATOM 1472 O O . LEU A 1 179 ? -62.515 -4.301 53.363 1.00 81.38 179 LEU A O 1
ATOM 1476 N N . GLN A 1 180 ? -62.920 -5.793 51.744 1.00 76.81 180 GLN A N 1
ATOM 1477 C CA . GLN A 1 180 ? -64.170 -5.172 51.292 1.00 76.81 180 GLN A CA 1
ATOM 1478 C C . GLN A 1 180 ? -65.321 -5.336 52.301 1.00 76.81 180 GLN A C 1
ATOM 1480 O O . GLN A 1 180 ? -66.088 -4.398 52.528 1.00 76.81 180 GLN A O 1
ATOM 1485 N N . SER A 1 181 ? -65.421 -6.495 52.957 1.00 74.50 181 SER A N 1
ATOM 1486 C CA . SER A 1 181 ? -66.352 -6.721 54.076 1.00 74.50 181 SER A CA 1
ATOM 1487 C C . SER A 1 181 ? -66.037 -5.818 55.274 1.00 74.50 181 SER A C 1
ATOM 1489 O O . SER A 1 181 ? -66.943 -5.240 55.874 1.00 74.50 181 SER A O 1
ATOM 1491 N N . ARG A 1 182 ? -64.750 -5.591 55.556 1.00 69.75 182 ARG A N 1
ATOM 1492 C CA . ARG A 1 182 ? -64.288 -4.641 56.577 1.00 69.75 182 ARG A CA 1
ATOM 1493 C C . ARG A 1 182 ? -64.578 -3.173 56.222 1.00 69.75 182 ARG A C 1
ATOM 1495 O O . ARG A 1 182 ? -64.699 -2.356 57.130 1.00 69.75 182 ARG A O 1
ATOM 1502 N N . ALA A 1 183 ? -64.720 -2.839 54.937 1.00 67.00 183 ALA A N 1
ATOM 1503 C CA . ALA A 1 183 ? -65.058 -1.492 54.469 1.00 67.00 183 ALA A CA 1
ATOM 1504 C C . ALA A 1 183 ? -66.571 -1.183 54.477 1.00 67.00 183 ALA A C 1
ATOM 1506 O O . ALA A 1 183 ? -66.939 -0.030 54.665 1.00 67.00 183 ALA A O 1
ATOM 1507 N N . LYS A 1 184 ? -67.450 -2.185 54.305 1.00 57.53 184 LYS A N 1
ATOM 1508 C CA . LYS A 1 184 ? -68.924 -2.017 54.330 1.00 57.53 184 LYS A CA 1
ATOM 1509 C C . LYS A 1 184 ? -69.557 -2.067 55.732 1.00 57.53 184 LYS A C 1
ATOM 1511 O O . LYS A 1 184 ? -70.748 -1.814 55.857 1.00 57.53 184 LYS A O 1
ATOM 1516 N N . GLY A 1 185 ? -68.790 -2.414 56.768 1.00 54.91 185 GLY A N 1
ATOM 1517 C CA . GLY A 1 185 ? -69.242 -2.486 58.166 1.00 54.91 185 GLY A CA 1
ATOM 1518 C C . GLY A 1 185 ? -69.021 -1.210 58.991 1.00 54.91 185 GLY A C 1
ATOM 1519 O O . GLY A 1 185 ? -68.961 -1.300 60.216 1.00 54.91 185 GLY A O 1
ATOM 1520 N N . LYS A 1 186 ? -68.841 -0.054 58.343 1.00 45.78 186 LYS A N 1
ATOM 1521 C CA . LYS A 1 186 ? -68.732 1.268 58.975 1.00 45.78 186 LYS A CA 1
ATOM 1522 C C . LYS A 1 186 ? -69.788 2.213 58.431 1.00 45.78 186 LYS A C 1
ATOM 1524 O O . LYS A 1 186 ? -70.043 2.138 57.210 1.00 45.78 186 LYS A O 1
#

Sequence (186 aa):
MILPGESLTLERSWERTKDLLLLHSVQRPPFSTQIFSWADLKAITSYLLNTYYRHYKLYQYSFCPTLILNLETYKDDVEVAPAIPSLAEAISQQQWDVEQEALQKQEEDEQLKRLAEQALAEEAARQASIEAEYRNAMPEEVAQKTKLLVEFYLQQMKTELVTMLQEQDKKMEDKFSSLQSRAKGK

Foldseek 3Di:
DAPPPDDDDLVRVVVVVVVVVVQQCDDDPPRHHRPDHPVRVVVVVVCCVVPVSVCVVVCCVVPDDDDDDDD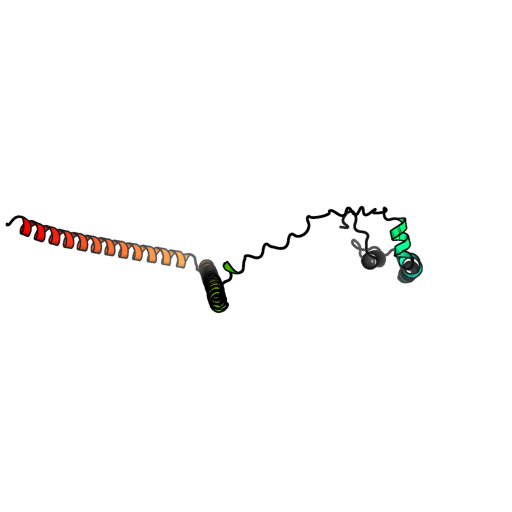DDDPDPDPDPPDDDDPVPDDDPVVVVVVVVVVVVVVVVVVVVVVVVVVVVVVVVVVVVVVVVCVVPDDPVVVVVVVVVVVVVVVVVVVVVVVVVVVVVVVVVVVVVVVVVVVVPD